Protein AF-A0A3E4V605-F1 (afdb_monomer)

Solvent-accessible surface area (backbone atoms only — not comparable to full-atom values): 19827 Å² total; per-residue (Å²): 98,61,72,69,57,55,53,54,51,49,53,50,50,52,54,51,49,34,55,54,51,37,55,53,46,63,70,43,46,68,69,56,41,99,58,26,59,54,66,39,42,52,68,44,44,54,73,67,57,36,52,50,36,63,76,69,61,62,86,53,67,85,74,51,53,54,69,56,50,44,40,22,51,64,67,31,39,70,54,40,38,78,69,43,92,64,62,73,68,64,53,50,50,47,55,51,46,52,51,41,53,54,56,59,76,66,54,82,88,62,80,72,55,70,71,53,49,48,51,42,52,50,50,49,43,55,45,40,61,72,65,71,53,63,69,67,61,51,51,51,48,51,51,48,48,49,59,71,65,45,83,87,48,66,96,74,89,78,86,85,86,82,92,74,94,74,81,94,74,88,88,75,87,81,69,86,84,77,74,48,73,66,36,50,27,22,29,70,92,42,74,86,51,59,28,35,28,69,43,76,46,82,64,85,92,44,46,37,36,38,26,44,40,93,94,41,82,45,80,43,45,70,85,44,57,43,73,60,76,80,74,82,77,80,78,89,64,57,71,67,58,47,49,50,50,53,52,50,46,48,72,75,54,70,61,84,81,68,71,68,34,66,85,70,53,102,64,83,93,52,78,74,54,50,48,63,37,55,53,39,66,72,36,98,62,81,74,87,84,89,83,71,66,89,89,76,43,69,69,58,29,54,50,40,34,52,45,32,49,49,72,76,40,92,69,87,80,86,90,84,88,134

Sequence (322 aa):
MENNQIVSRMNTYLHTSAKLLEEWLGNLLPKTSDDWWEECVIEKLSYIQRETAKSRGFTKLEDFDLAALLRIADKSWYAMRNVAYLPTRERECIRDMMRVRNNWAHCSAVLPGKDTIIADLTTLHQFFEQMECDDKLISEVDVMIEEVKSPSTVDFSTISNTEEAASVEQEEAGDENDIAEKSLVYLIGDPSVKGIVMSITDLGDTKKYDVFVDGSFKTYYSGQIAPVVEKVNYNWVDINTFRSYLTAYQINNPSGRDLYSLNSARIDFVPYQFRPALKLIHADEPRILIADSVGVGKTIEAGLIIKELQARNELENIMIIC

Nearest PDB structures (foldseek):
  6my0-assembly2_B  TM=7.839E-01  e=4.636E-01  Homo sapiens
  8u4u-assembly4_H  TM=7.911E-01  e=6.663E-01  Homo sapiens
  3brh-assembly2_B  TM=3.240E-01  e=3.324E+00  Homo sapiens
  3brh-assembly1_A  TM=2.853E-01  e=6.520E+00  Homo sapiens
  2qdm-assembly1_A  TM=3.146E-01  e=7.618E+00  Homo sapiens

Structure (mmCIF, N/CA/C/O backbone):
data_AF-A0A3E4V605-F1
#
_entry.id   AF-A0A3E4V605-F1
#
loop_
_atom_site.group_PDB
_atom_site.id
_atom_site.type_symbol
_atom_site.label_atom_id
_atom_site.label_alt_id
_atom_site.label_comp_id
_atom_site.label_asym_id
_atom_site.label_entity_id
_atom_site.label_seq_id
_atom_site.pdbx_PDB_ins_code
_atom_site.Cartn_x
_atom_site.Cartn_y
_atom_site.Cartn_z
_atom_site.occupancy
_atom_site.B_iso_or_equiv
_atom_site.auth_seq_id
_atom_site.auth_comp_id
_atom_site.auth_asym_id
_atom_site.auth_atom_id
_atom_site.pdbx_PDB_model_num
ATOM 1 N N . MET A 1 1 ? 27.928 13.174 -6.505 1.00 56.56 1 MET A N 1
ATOM 2 C CA . MET A 1 1 ? 27.911 12.653 -5.128 1.00 56.56 1 MET A CA 1
ATOM 3 C C . MET A 1 1 ? 27.972 11.137 -5.225 1.00 56.56 1 MET A C 1
ATOM 5 O O . MET A 1 1 ? 27.319 10.605 -6.114 1.00 56.56 1 MET A O 1
ATOM 9 N N . GLU A 1 2 ? 28.754 10.427 -4.407 1.00 64.12 2 GLU A N 1
ATOM 10 C CA . GLU A 1 2 ? 28.726 8.956 -4.461 1.00 64.12 2 GLU A CA 1
ATOM 11 C C . GLU A 1 2 ? 27.379 8.434 -3.941 1.00 64.12 2 GLU A C 1
ATOM 13 O O . GLU A 1 2 ? 26.884 8.894 -2.912 1.00 64.12 2 GLU A O 1
ATOM 18 N N . ASN A 1 3 ? 26.796 7.446 -4.624 1.00 67.19 3 ASN A N 1
ATOM 19 C CA . ASN A 1 3 ? 25.502 6.842 -4.280 1.00 67.19 3 ASN A CA 1
ATOM 20 C C . ASN A 1 3 ? 25.411 6.404 -2.803 1.00 67.19 3 ASN A C 1
ATOM 22 O O . ASN A 1 3 ? 24.375 6.575 -2.162 1.00 67.19 3 ASN A O 1
ATOM 26 N N . ASN A 1 4 ? 26.519 5.926 -2.229 1.00 67.81 4 ASN A N 1
ATOM 27 C CA . ASN A 1 4 ? 26.609 5.542 -0.817 1.00 67.81 4 ASN A CA 1
ATOM 28 C C . ASN A 1 4 ? 26.469 6.730 0.150 1.00 67.81 4 ASN A C 1
ATOM 30 O O . ASN A 1 4 ? 25.936 6.574 1.250 1.00 67.81 4 ASN A O 1
ATOM 34 N N . GLN A 1 5 ? 26.916 7.923 -0.248 1.00 76.25 5 GLN A N 1
ATOM 35 C CA . GLN A 1 5 ? 26.823 9.129 0.572 1.00 76.25 5 GLN A CA 1
ATOM 36 C C . GLN A 1 5 ? 25.371 9.612 0.689 1.00 76.25 5 GLN A C 1
ATOM 38 O O . GLN A 1 5 ? 24.954 10.035 1.766 1.00 76.25 5 GLN A O 1
ATOM 43 N N . ILE A 1 6 ? 24.591 9.486 -0.391 1.00 78.44 6 ILE A N 1
ATOM 44 C CA . ILE A 1 6 ? 23.162 9.830 -0.410 1.00 78.44 6 ILE A CA 1
ATOM 45 C C . ILE A 1 6 ? 22.385 8.898 0.526 1.00 78.44 6 ILE A C 1
ATOM 47 O O . ILE A 1 6 ? 21.650 9.376 1.386 1.00 78.44 6 ILE A O 1
ATOM 51 N N . VAL A 1 7 ? 22.597 7.581 0.420 1.00 79.56 7 VAL A N 1
ATOM 52 C CA . VAL A 1 7 ? 21.935 6.586 1.287 1.00 79.56 7 VAL A CA 1
ATOM 53 C C . VAL A 1 7 ? 22.282 6.802 2.758 1.00 79.56 7 VAL A C 1
ATOM 55 O O . VAL A 1 7 ? 21.399 6.779 3.612 1.00 79.56 7 VAL A O 1
ATOM 58 N N . SER A 1 8 ? 23.557 7.053 3.064 1.00 82.75 8 SER A N 1
ATOM 59 C CA . SER A 1 8 ? 24.013 7.301 4.436 1.00 82.75 8 SER A CA 1
ATOM 60 C C . SER A 1 8 ? 23.356 8.542 5.051 1.00 82.75 8 SER A C 1
ATOM 62 O O . SER A 1 8 ? 22.817 8.483 6.162 1.00 82.75 8 SER A O 1
ATOM 64 N N . ARG A 1 9 ? 23.325 9.659 4.310 1.00 84.44 9 ARG A N 1
ATOM 65 C CA . ARG A 1 9 ? 22.653 10.889 4.756 1.00 84.44 9 ARG A CA 1
ATOM 66 C C . ARG A 1 9 ? 21.152 10.681 4.925 1.00 84.44 9 ARG A C 1
ATOM 68 O O . ARG A 1 9 ? 20.607 11.055 5.957 1.00 84.44 9 ARG A O 1
ATOM 75 N N . MET A 1 10 ? 20.503 10.007 3.979 1.00 86.12 10 MET A N 1
ATOM 76 C CA . MET A 1 10 ? 19.068 9.755 4.057 1.00 86.12 10 MET A CA 1
ATOM 77 C C . MET A 1 10 ? 18.694 8.891 5.262 1.00 86.12 10 MET A C 1
ATOM 79 O O . MET A 1 10 ? 17.781 9.233 6.007 1.00 86.12 10 MET A O 1
ATOM 83 N N . ASN A 1 11 ? 19.446 7.819 5.527 1.00 86.31 11 ASN A N 1
ATOM 84 C CA . ASN A 1 11 ? 19.247 7.006 6.728 1.00 86.31 11 ASN A CA 1
ATOM 85 C C . ASN A 1 11 ? 19.463 7.818 8.010 1.00 86.31 11 ASN A C 1
ATOM 87 O O . ASN A 1 11 ? 18.722 7.646 8.977 1.00 86.31 11 ASN A O 1
ATOM 91 N N . THR A 1 12 ? 20.431 8.738 8.010 1.00 88.19 12 THR A N 1
ATOM 92 C CA . THR A 1 12 ? 20.639 9.668 9.127 1.00 88.19 12 THR A CA 1
ATOM 93 C C . THR A 1 12 ? 19.409 10.557 9.332 1.00 88.19 12 THR A C 1
ATOM 95 O O . THR A 1 12 ? 18.922 10.658 10.456 1.00 88.19 12 THR A O 1
ATOM 98 N N . TYR A 1 13 ? 18.833 11.120 8.266 1.00 89.00 13 TYR A N 1
ATOM 99 C CA . TYR A 1 13 ? 17.608 11.922 8.355 1.00 89.00 13 TYR A CA 1
ATOM 100 C C . TYR A 1 13 ? 16.395 11.116 8.815 1.00 89.00 13 TYR A C 1
ATOM 102 O O . TYR A 1 13 ? 15.617 11.610 9.629 1.00 89.00 13 TYR A O 1
ATOM 110 N N . LEU A 1 14 ? 16.245 9.866 8.370 1.00 89.31 14 LEU A N 1
ATOM 111 C CA . LEU A 1 14 ? 15.186 8.973 8.852 1.00 89.31 14 LEU A CA 1
ATOM 112 C C . LEU A 1 14 ? 15.339 8.681 10.352 1.00 89.31 14 LEU A C 1
ATOM 114 O O . LEU A 1 14 ? 14.356 8.724 11.092 1.00 89.31 14 LEU A O 1
ATOM 118 N N . HIS A 1 15 ? 16.562 8.440 10.828 1.00 88.44 15 HIS A N 1
ATOM 119 C CA . HIS A 1 15 ? 16.824 8.259 12.257 1.00 88.44 15 HIS A CA 1
ATOM 120 C C . HIS A 1 15 ? 16.536 9.523 13.074 1.00 88.44 15 HIS A C 1
ATOM 122 O O . HIS A 1 15 ? 15.927 9.430 14.139 1.00 88.44 15 HIS A O 1
ATOM 128 N N . THR A 1 16 ? 16.920 10.701 12.579 1.00 89.31 16 THR A N 1
ATOM 129 C CA . THR A 1 16 ? 16.598 11.981 13.227 1.00 89.31 16 THR A CA 1
ATOM 130 C C . THR A 1 16 ? 15.091 12.231 13.244 1.00 89.31 16 THR A C 1
ATOM 132 O O . THR A 1 16 ? 14.547 12.617 14.275 1.00 89.31 16 THR A O 1
ATOM 135 N N . SER A 1 17 ? 14.392 11.913 12.151 1.00 89.31 17 SER A N 1
ATOM 136 C CA . SER A 1 17 ? 12.930 12.018 12.059 1.00 89.31 17 SER A CA 1
ATOM 137 C C . SER A 1 17 ? 12.223 11.166 13.111 1.00 89.31 17 SER A C 1
ATOM 139 O O . SER A 1 17 ? 11.230 11.607 13.680 1.00 89.31 17 SER A O 1
ATOM 141 N N . ALA A 1 18 ? 12.741 9.967 13.403 1.00 89.69 18 ALA A N 1
ATOM 142 C CA . ALA A 1 18 ? 12.188 9.101 14.443 1.00 89.69 18 ALA A CA 1
ATOM 143 C C . ALA A 1 18 ? 12.275 9.747 15.832 1.00 89.69 18 ALA A C 1
ATOM 145 O O . ALA A 1 18 ? 11.275 9.775 16.541 1.00 89.69 18 ALA A O 1
ATOM 146 N N . LYS A 1 19 ? 13.433 10.325 16.181 1.00 89.62 19 LYS A N 1
ATOM 147 C CA . LYS A 1 19 ? 13.640 11.006 17.471 1.00 89.62 19 LYS A CA 1
ATOM 148 C C . LYS A 1 19 ? 12.740 12.229 17.640 1.00 89.62 19 LYS A C 1
ATOM 150 O O . LYS A 1 19 ? 12.140 12.408 18.691 1.00 89.62 19 LYS A O 1
ATOM 155 N N . LEU A 1 20 ? 12.618 13.052 16.598 1.00 88.56 20 LEU A N 1
ATOM 156 C CA . LEU A 1 20 ? 11.748 14.233 16.634 1.00 88.56 20 LEU A CA 1
ATOM 157 C C . LEU A 1 20 ? 10.279 13.838 16.793 1.00 88.56 20 LEU A C 1
ATOM 159 O O . LEU A 1 20 ? 9.551 14.427 17.589 1.00 88.56 20 LEU A O 1
ATOM 163 N N . LEU A 1 21 ? 9.847 12.810 16.059 1.00 89.62 21 LEU A N 1
ATOM 164 C CA . LEU A 1 21 ? 8.474 12.326 16.132 1.00 89.62 21 LEU A CA 1
ATOM 165 C C . LEU A 1 21 ? 8.147 11.732 17.503 1.00 89.62 21 LEU A C 1
ATOM 167 O O . LEU A 1 21 ? 7.033 11.891 17.991 1.00 89.62 21 LEU A O 1
ATOM 171 N N . GLU A 1 22 ? 9.109 11.053 18.119 1.00 91.06 22 GLU A N 1
ATOM 172 C CA . GLU A 1 22 ? 8.996 10.519 19.471 1.00 91.06 22 GLU A CA 1
ATOM 173 C C . GLU A 1 22 ? 8.769 11.632 20.504 1.00 91.06 22 GLU A C 1
ATOM 175 O O . GLU A 1 22 ? 7.800 11.566 21.262 1.00 91.06 22 GLU A O 1
ATOM 180 N N . GLU A 1 23 ? 9.600 12.678 20.494 1.00 89.62 23 GLU A N 1
ATOM 181 C CA . GLU A 1 23 ? 9.474 13.821 21.406 1.00 89.62 23 GLU A CA 1
ATOM 182 C C . GLU A 1 23 ? 8.148 14.567 21.194 1.00 89.62 23 GLU A C 1
ATOM 184 O O . GLU A 1 23 ? 7.425 14.882 22.146 1.00 89.62 23 GLU A O 1
ATOM 189 N N . TRP A 1 24 ? 7.775 14.786 19.933 1.00 89.06 24 TRP A N 1
ATOM 190 C CA . TRP A 1 24 ? 6.522 15.437 19.568 1.00 89.06 24 TRP A CA 1
ATOM 191 C C . TRP A 1 24 ? 5.294 14.638 20.033 1.00 89.06 24 TRP A C 1
ATOM 193 O O . TRP A 1 24 ? 4.400 15.184 20.688 1.00 89.06 24 TRP A O 1
ATOM 203 N N . LEU A 1 25 ? 5.265 13.325 19.775 1.00 88.38 25 LEU A N 1
ATOM 204 C CA . LEU A 1 25 ? 4.197 12.439 20.245 1.00 88.38 25 LEU A CA 1
ATOM 205 C C . LEU A 1 25 ? 4.167 12.346 21.775 1.00 88.38 25 LEU A C 1
ATOM 207 O O . LEU A 1 25 ? 3.083 12.374 22.358 1.00 88.38 25 LEU A O 1
ATOM 211 N N . GLY A 1 26 ? 5.326 12.295 22.434 1.00 87.12 26 GLY A N 1
ATOM 212 C CA . GLY A 1 26 ? 5.440 12.275 23.893 1.00 87.12 26 GLY A CA 1
ATOM 213 C C . GLY A 1 26 ? 4.854 13.520 24.561 1.00 87.12 26 GLY A C 1
ATOM 214 O O . GLY A 1 26 ? 4.311 13.435 25.659 1.00 87.12 26 GLY A O 1
ATOM 215 N N . ASN A 1 27 ? 4.873 14.666 23.881 1.00 87.00 27 ASN A N 1
ATOM 216 C CA . ASN A 1 27 ? 4.289 15.911 24.383 1.00 87.00 27 ASN A CA 1
ATOM 217 C C . ASN A 1 27 ? 2.778 16.045 24.125 1.00 87.00 27 ASN A C 1
ATOM 219 O O . ASN A 1 27 ? 2.104 16.824 24.816 1.00 87.00 27 ASN A O 1
ATOM 223 N N . LEU A 1 28 ? 2.246 15.337 23.124 1.00 85.88 28 LEU A N 1
ATOM 224 C CA . LEU A 1 28 ? 0.856 15.461 22.674 1.00 85.88 28 LEU A CA 1
ATOM 225 C C . LEU A 1 28 ? -0.043 14.323 23.156 1.00 85.88 28 LEU A C 1
ATOM 227 O O . LEU A 1 28 ? -1.138 14.593 23.651 1.00 85.88 28 LEU A O 1
ATOM 231 N N . LEU A 1 29 ? 0.402 13.071 23.041 1.00 87.06 29 LEU A N 1
ATOM 232 C CA . LEU A 1 29 ? -0.413 11.899 23.367 1.00 87.06 29 LEU A CA 1
ATOM 233 C C . LEU A 1 29 ? -0.868 11.867 24.836 1.00 87.06 29 LEU A C 1
ATOM 235 O O . LEU A 1 29 ? -2.063 11.661 25.051 1.00 87.06 29 LEU A O 1
ATOM 239 N N . PRO A 1 30 ? -0.029 12.176 25.847 1.00 88.12 30 PRO A N 1
ATOM 240 C CA . PRO A 1 30 ? -0.468 12.157 27.246 1.00 88.12 30 PRO A CA 1
ATOM 241 C C . PRO A 1 30 ? -1.565 13.165 27.588 1.00 88.12 30 PRO A C 1
ATOM 243 O O . PRO A 1 30 ? -2.204 13.058 28.626 1.00 88.12 30 PRO A O 1
ATOM 246 N N . LYS A 1 31 ? -1.783 14.170 26.733 1.00 85.38 31 LYS A N 1
ATOM 247 C CA . LYS A 1 31 ? -2.821 15.186 26.932 1.00 85.38 31 LYS A CA 1
ATOM 248 C C . LYS A 1 31 ? -4.173 14.774 26.333 1.00 85.38 31 LYS A C 1
ATOM 250 O O . LYS A 1 31 ? -5.138 15.517 26.480 1.00 85.38 31 LYS A O 1
ATOM 255 N N . THR A 1 32 ? -4.241 13.636 25.632 1.00 84.12 32 THR A N 1
ATOM 256 C CA . THR A 1 32 ? -5.453 13.165 24.938 1.00 84.12 32 THR A CA 1
ATOM 257 C C . THR A 1 32 ? -6.385 12.338 25.815 1.00 84.12 32 THR A C 1
ATOM 259 O O . THR A 1 32 ? -7.588 12.597 25.801 1.00 84.12 32 THR A O 1
ATOM 262 N N . SER A 1 33 ? -5.860 11.391 26.593 1.00 83.44 33 SER A N 1
ATOM 263 C CA . SER A 1 33 ? -6.636 10.580 27.537 1.00 83.44 33 SER A CA 1
ATOM 264 C C . SER A 1 33 ? -5.770 10.071 28.696 1.00 83.44 33 SER A C 1
ATOM 266 O O . SER A 1 33 ? -4.542 10.053 28.607 1.00 83.44 33 SER A O 1
ATOM 268 N N . ASP A 1 34 ? -6.411 9.656 29.795 1.00 80.81 34 ASP A N 1
ATOM 269 C CA . ASP A 1 34 ? -5.720 9.084 30.963 1.00 80.81 34 ASP A CA 1
ATOM 270 C C . ASP A 1 34 ? -5.059 7.727 30.639 1.00 80.81 34 ASP A C 1
ATOM 272 O O . ASP A 1 34 ? -4.024 7.396 31.215 1.00 80.81 34 ASP A O 1
ATOM 276 N N . ASP A 1 35 ? -5.614 6.974 29.677 1.00 88.44 35 ASP A N 1
ATOM 277 C CA . ASP A 1 35 ? -5.082 5.697 29.166 1.00 88.44 35 ASP A CA 1
ATOM 278 C C . ASP A 1 35 ? -4.537 5.828 27.729 1.00 88.44 35 ASP A C 1
ATOM 280 O O . ASP A 1 35 ? -4.692 4.956 26.870 1.00 88.44 35 ASP A O 1
ATOM 284 N N . TRP A 1 36 ? -3.895 6.965 27.442 1.00 88.88 36 TRP A N 1
ATOM 285 C CA . TRP A 1 36 ? -3.373 7.283 26.109 1.00 88.88 36 TRP A CA 1
ATOM 286 C C . TRP A 1 36 ? -2.416 6.216 25.561 1.00 88.88 36 TRP A C 1
ATOM 288 O O . TRP A 1 36 ? -2.307 6.051 24.344 1.00 88.88 36 TRP A O 1
ATOM 298 N N . TRP A 1 37 ? -1.713 5.493 26.436 1.00 89.06 37 TRP A N 1
ATOM 299 C CA . TRP A 1 37 ? -0.789 4.442 26.029 1.00 89.06 37 TRP A CA 1
ATOM 300 C C . TRP A 1 37 ? -1.535 3.279 25.370 1.00 89.06 37 TRP A C 1
ATOM 302 O O . TRP A 1 37 ? -1.204 2.894 24.250 1.00 89.06 37 TRP A O 1
ATOM 312 N N . GLU A 1 38 ? -2.587 2.748 25.991 1.00 87.44 38 GLU A N 1
ATOM 313 C CA . GLU A 1 38 ? -3.321 1.643 25.376 1.00 87.44 38 GLU A CA 1
ATOM 314 C C . GLU A 1 38 ? -4.145 2.135 24.172 1.00 87.44 38 GLU A C 1
ATOM 316 O O . GLU A 1 38 ? -4.029 1.585 23.074 1.00 87.44 38 GLU A O 1
ATOM 321 N N . GLU A 1 39 ? -4.890 3.235 24.324 1.00 86.06 39 GLU A N 1
ATOM 322 C CA . GLU A 1 39 ? -5.848 3.717 23.315 1.00 86.06 39 GLU A CA 1
ATOM 323 C C . GLU A 1 39 ? -5.194 4.346 22.073 1.00 86.06 39 GLU A C 1
ATOM 325 O O . GLU A 1 39 ? -5.662 4.154 20.940 1.00 86.06 39 GLU A O 1
ATOM 330 N N . CYS A 1 40 ? -4.136 5.141 22.269 1.00 85.00 40 CYS A N 1
ATOM 331 C CA . CYS A 1 40 ? -3.507 5.918 21.200 1.00 85.00 40 CYS A CA 1
ATOM 332 C C . CYS A 1 40 ? -2.207 5.295 20.683 1.00 85.00 40 CYS A C 1
ATOM 334 O O . CYS A 1 40 ? -1.838 5.578 19.542 1.00 85.00 40 CYS A O 1
ATOM 336 N N . VAL A 1 41 ? -1.528 4.446 21.464 1.00 88.56 41 VAL A N 1
ATOM 337 C CA . VAL A 1 41 ? -0.297 3.763 21.034 1.00 88.56 41 VAL A CA 1
ATOM 338 C C . VAL A 1 41 ? -0.606 2.311 20.673 1.00 88.56 41 VAL A C 1
ATOM 340 O O . VAL A 1 41 ? -0.581 1.959 19.493 1.00 88.56 41 VAL A O 1
ATOM 343 N N . ILE A 1 42 ? -0.957 1.467 21.645 1.00 88.88 42 ILE A N 1
ATOM 344 C CA . ILE A 1 42 ? -1.024 0.007 21.460 1.00 88.88 42 ILE A CA 1
ATOM 345 C C . ILE A 1 42 ? -2.156 -0.423 20.519 1.00 88.88 42 ILE A C 1
ATOM 347 O O . ILE A 1 42 ? -1.935 -1.239 19.618 1.00 88.88 42 ILE A O 1
ATOM 351 N N . GLU A 1 43 ? -3.358 0.135 20.666 1.00 87.94 43 GLU A N 1
ATOM 352 C CA . GLU A 1 43 ? -4.503 -0.199 19.811 1.00 87.94 43 GLU A CA 1
ATOM 353 C C . GLU A 1 43 ? -4.350 0.279 18.361 1.00 87.94 43 GLU A C 1
ATOM 355 O O . GLU A 1 43 ? -5.022 -0.239 17.464 1.00 87.94 43 GLU A O 1
ATOM 360 N N . LYS A 1 44 ? -3.482 1.267 18.106 1.00 88.25 44 LYS A N 1
ATOM 361 C CA . LYS A 1 44 ? -3.302 1.868 16.773 1.00 88.25 44 LYS A CA 1
ATOM 362 C C . LYS A 1 44 ? -2.198 1.218 15.938 1.00 88.25 44 LYS A C 1
ATOM 364 O O . LYS A 1 44 ? -2.103 1.477 14.733 1.00 88.25 44 LYS A O 1
ATOM 369 N N . LEU A 1 45 ? -1.393 0.352 16.546 1.00 88.25 45 LEU A N 1
ATOM 370 C CA . LEU A 1 45 ? -0.370 -0.435 15.861 1.00 88.25 45 LEU A CA 1
ATOM 371 C C . LEU A 1 45 ? -0.979 -1.530 14.974 1.00 88.25 45 LEU A C 1
ATOM 373 O O . LEU A 1 45 ? -2.111 -1.973 15.163 1.00 88.25 45 LEU A O 1
ATOM 377 N N . SER A 1 46 ? -0.206 -1.999 13.988 1.00 87.50 46 SER A N 1
ATOM 378 C CA . SER A 1 46 ? -0.560 -3.231 13.268 1.00 87.50 46 SER A CA 1
ATOM 379 C C . SER A 1 46 ? -0.509 -4.443 14.202 1.00 87.50 46 SER A C 1
ATOM 381 O O . SER A 1 46 ? 0.185 -4.416 15.219 1.00 87.50 46 SER A O 1
ATOM 383 N N . TYR A 1 47 ? -1.188 -5.536 13.838 1.00 85.81 47 TYR A N 1
ATOM 384 C CA . TYR A 1 47 ? -1.168 -6.772 14.626 1.00 85.81 47 TYR A CA 1
ATOM 385 C C . TYR A 1 47 ? 0.266 -7.235 14.943 1.00 85.81 47 TYR A C 1
ATOM 387 O O . TYR A 1 47 ? 0.587 -7.495 16.098 1.00 85.81 47 TYR A O 1
ATOM 395 N N . ILE A 1 48 ? 1.150 -7.238 13.938 1.00 85.19 48 ILE A N 1
ATOM 396 C CA . ILE A 1 48 ? 2.553 -7.662 14.081 1.00 85.19 48 ILE A CA 1
ATOM 397 C C . ILE A 1 48 ? 3.330 -6.729 15.016 1.00 85.19 48 ILE A C 1
ATOM 399 O O . ILE A 1 48 ? 4.044 -7.196 15.903 1.00 85.19 48 ILE A O 1
ATOM 403 N N . GLN A 1 49 ? 3.191 -5.411 14.845 1.00 87.19 49 GLN A N 1
ATOM 404 C CA . GLN A 1 49 ? 3.861 -4.435 15.711 1.00 87.19 49 GLN A CA 1
ATOM 405 C C . GLN A 1 49 ? 3.360 -4.535 17.154 1.00 87.19 49 GLN A C 1
ATOM 407 O O . GLN A 1 49 ? 4.162 -4.474 18.080 1.00 87.19 49 GLN A O 1
ATOM 412 N N . ARG A 1 50 ? 2.055 -4.750 17.350 1.00 87.62 50 ARG A N 1
ATOM 413 C CA . ARG A 1 50 ? 1.445 -4.916 18.670 1.00 87.62 50 ARG A CA 1
ATOM 414 C C . ARG A 1 50 ? 1.919 -6.189 19.371 1.00 87.62 50 ARG A C 1
ATOM 416 O O . ARG A 1 50 ? 2.268 -6.133 20.543 1.00 87.62 50 ARG A O 1
ATOM 423 N N . GLU A 1 51 ? 1.980 -7.317 18.668 1.00 87.81 51 GLU A N 1
ATOM 424 C CA . GLU A 1 51 ? 2.546 -8.564 19.206 1.00 87.81 51 GLU A CA 1
ATOM 425 C C . GLU A 1 51 ? 4.038 -8.413 19.536 1.00 87.81 51 GLU A C 1
ATOM 427 O O . GLU A 1 51 ? 4.512 -8.866 20.579 1.00 87.81 51 GLU A O 1
ATOM 432 N N . THR A 1 52 ? 4.788 -7.702 18.690 1.00 85.81 52 THR A N 1
ATOM 433 C CA . THR A 1 52 ? 6.207 -7.406 18.940 1.00 85.81 52 THR A CA 1
ATOM 434 C C . THR A 1 52 ? 6.378 -6.538 20.188 1.00 85.81 52 THR A C 1
ATOM 436 O O . THR A 1 52 ? 7.195 -6.859 21.046 1.00 85.81 52 THR A O 1
ATOM 439 N N . ALA A 1 53 ? 5.564 -5.492 20.336 1.00 87.56 53 ALA A N 1
ATOM 440 C CA . ALA A 1 53 ? 5.567 -4.622 21.507 1.00 87.56 53 ALA A CA 1
ATOM 441 C C . ALA A 1 53 ? 5.201 -5.383 22.792 1.00 87.56 53 ALA A C 1
ATOM 443 O O . ALA A 1 53 ? 5.876 -5.229 23.807 1.00 87.56 53 ALA A O 1
ATOM 444 N N . LYS A 1 54 ? 4.192 -6.265 22.741 1.00 87.81 54 LYS A N 1
ATOM 445 C CA . LYS A 1 54 ? 3.777 -7.099 23.882 1.00 87.81 54 LYS A CA 1
ATOM 446 C C . LYS A 1 54 ? 4.835 -8.127 24.268 1.00 87.81 54 LYS A C 1
ATOM 448 O O . LYS A 1 54 ? 5.154 -8.259 25.444 1.00 87.81 54 LYS A O 1
ATOM 453 N N . SER A 1 55 ? 5.405 -8.833 23.293 1.00 87.25 55 SER A N 1
ATOM 454 C CA . SER A 1 55 ? 6.434 -9.851 23.544 1.00 87.25 55 SER A CA 1
ATOM 455 C C . SER A 1 55 ? 7.750 -9.266 24.065 1.00 87.25 55 SER A C 1
ATOM 457 O O . SER A 1 55 ? 8.426 -9.910 24.865 1.00 87.25 55 SER A O 1
ATOM 459 N N . ARG A 1 56 ? 8.111 -8.049 23.638 1.00 85.94 56 ARG A N 1
ATOM 460 C CA . ARG A 1 56 ? 9.320 -7.344 24.090 1.00 85.94 56 ARG A CA 1
ATOM 461 C C . ARG A 1 56 ? 9.095 -6.438 25.303 1.00 85.94 56 ARG A C 1
ATOM 463 O O . ARG A 1 56 ? 10.073 -5.966 25.870 1.00 85.94 56 ARG A O 1
ATOM 470 N N . GLY A 1 57 ? 7.844 -6.222 25.708 1.00 85.50 57 GLY A N 1
ATOM 471 C CA . GLY A 1 57 ? 7.484 -5.409 26.870 1.00 85.50 57 GLY A CA 1
ATOM 472 C C . GLY A 1 57 ? 7.785 -3.921 26.687 1.00 85.50 57 GLY A C 1
ATOM 473 O O . GLY A 1 57 ? 8.363 -3.309 27.580 1.00 85.50 57 GLY A O 1
ATOM 474 N N . PHE A 1 58 ? 7.433 -3.349 25.533 1.00 89.00 58 PHE A N 1
ATOM 475 C CA . PHE A 1 58 ? 7.676 -1.931 25.248 1.00 89.00 58 PHE A CA 1
ATOM 476 C C . PHE A 1 58 ? 6.869 -1.033 26.184 1.00 89.00 58 PHE A C 1
ATOM 478 O O . PHE A 1 58 ? 5.669 -1.237 26.378 1.00 89.00 58 PHE A O 1
ATOM 485 N N . THR A 1 59 ? 7.539 -0.033 26.753 1.00 84.31 59 THR A N 1
ATOM 486 C CA . THR A 1 59 ? 6.946 0.891 27.740 1.00 84.31 59 THR A CA 1
ATOM 487 C C . THR A 1 59 ? 7.225 2.355 27.425 1.00 84.31 59 THR A C 1
ATOM 489 O O . THR A 1 59 ? 6.696 3.234 28.104 1.00 84.31 59 THR A O 1
ATOM 492 N N . LYS A 1 60 ? 8.037 2.635 26.397 1.00 88.44 60 LYS A N 1
ATOM 493 C CA . LYS A 1 60 ? 8.384 3.989 25.964 1.00 88.44 60 LYS A CA 1
ATOM 494 C C . LYS A 1 60 ? 8.220 4.155 24.460 1.00 88.44 60 LYS A C 1
ATOM 496 O O . LYS A 1 60 ? 8.300 3.187 23.708 1.00 88.44 60 LYS A O 1
ATOM 501 N N . LEU A 1 61 ? 8.003 5.394 24.018 1.00 87.25 61 LEU A N 1
ATOM 502 C CA . LEU A 1 61 ? 7.928 5.706 22.588 1.00 87.25 61 LEU A CA 1
ATOM 503 C C . LEU A 1 61 ? 9.271 5.451 21.874 1.00 87.25 61 LEU A C 1
ATOM 505 O O . LEU A 1 61 ? 9.256 5.028 20.723 1.00 87.25 61 LEU A O 1
ATOM 509 N N . GLU A 1 62 ? 10.396 5.592 22.589 1.00 87.94 62 GLU A N 1
ATOM 510 C CA . GLU A 1 62 ? 11.765 5.248 22.150 1.00 87.94 62 GLU A CA 1
ATOM 511 C C . GLU A 1 62 ? 11.904 3.806 21.631 1.00 87.94 62 GLU A C 1
ATOM 513 O O . GLU A 1 62 ? 12.764 3.513 20.800 1.00 87.94 62 GLU A O 1
ATOM 518 N N . ASP A 1 63 ? 11.068 2.887 22.127 1.00 86.75 63 ASP A N 1
ATOM 519 C CA . ASP A 1 63 ? 11.144 1.467 21.779 1.00 86.75 63 ASP A CA 1
ATOM 520 C C . ASP A 1 63 ? 10.606 1.186 20.358 1.00 86.75 63 ASP A C 1
ATOM 522 O O . ASP A 1 63 ? 10.818 0.102 19.801 1.00 86.75 63 ASP A O 1
ATOM 526 N N . PHE A 1 64 ? 9.892 2.146 19.758 1.00 88.81 64 PHE A N 1
ATOM 527 C CA . PHE A 1 64 ? 9.235 1.997 18.464 1.00 88.81 64 PHE A CA 1
ATOM 528 C C . PHE A 1 64 ? 10.098 2.475 17.294 1.00 88.81 64 PHE A C 1
ATOM 530 O O . PHE A 1 64 ? 10.805 3.477 17.354 1.00 88.81 64 PHE A O 1
ATOM 537 N N . ASP A 1 65 ? 9.990 1.768 16.167 1.00 88.69 65 ASP A N 1
ATOM 538 C CA . ASP A 1 65 ? 10.625 2.183 14.921 1.00 88.69 65 ASP A CA 1
ATOM 539 C C . ASP A 1 65 ? 9.848 3.323 14.243 1.00 88.69 65 ASP A C 1
ATOM 541 O O . ASP A 1 65 ? 8.667 3.555 14.513 1.00 88.69 65 ASP A O 1
ATOM 545 N N . LEU A 1 66 ? 10.485 4.001 13.283 1.00 89.38 66 LEU A N 1
ATOM 546 C CA . LEU A 1 66 ? 9.871 5.124 12.568 1.00 89.38 66 LEU A CA 1
ATOM 547 C C . LEU A 1 66 ? 8.506 4.771 11.944 1.00 89.38 66 LEU A C 1
ATOM 549 O O . LEU A 1 66 ? 7.614 5.614 11.938 1.00 89.38 66 LEU A O 1
ATOM 553 N N . ALA A 1 67 ? 8.290 3.545 11.443 1.00 89.19 67 ALA A N 1
ATOM 554 C CA . ALA A 1 67 ? 6.963 3.197 10.916 1.00 89.19 67 ALA A CA 1
ATOM 555 C C . ALA A 1 67 ? 5.905 3.033 11.993 1.00 89.19 67 ALA A C 1
ATOM 557 O O . ALA A 1 67 ? 4.757 3.399 11.749 1.00 89.19 67 ALA A O 1
ATOM 558 N N . ALA A 1 68 ? 6.242 2.438 13.138 1.00 89.38 68 ALA A N 1
ATOM 559 C CA . ALA A 1 68 ? 5.315 2.378 14.254 1.00 89.38 68 ALA A CA 1
ATOM 560 C C . ALA A 1 68 ? 4.950 3.794 14.711 1.00 89.38 68 ALA A C 1
ATOM 562 O O . ALA A 1 68 ? 3.762 4.095 14.800 1.00 89.38 68 ALA A O 1
ATOM 563 N N . LEU A 1 69 ? 5.935 4.682 14.876 1.00 91.50 69 LEU A N 1
ATOM 564 C CA . LEU A 1 69 ? 5.709 6.073 15.282 1.00 91.50 69 LEU A CA 1
ATOM 565 C C . LEU A 1 69 ? 4.853 6.853 14.269 1.00 91.50 69 LEU A C 1
ATOM 567 O O . LEU A 1 69 ? 3.860 7.469 14.653 1.00 91.50 69 LEU A O 1
ATOM 571 N N . LEU A 1 70 ? 5.155 6.773 12.968 1.00 91.81 70 LEU A N 1
ATOM 572 C CA . LEU A 1 70 ? 4.352 7.429 11.922 1.00 91.81 70 LEU A CA 1
ATOM 573 C C . LEU A 1 70 ? 2.921 6.874 11.855 1.00 91.81 70 LEU A C 1
ATOM 575 O O . LEU A 1 70 ? 1.969 7.628 11.647 1.00 91.81 70 LEU A O 1
ATOM 579 N N . ARG A 1 71 ? 2.748 5.562 12.067 1.00 90.69 71 ARG A N 1
ATOM 580 C CA . ARG A 1 71 ? 1.423 4.929 12.125 1.00 90.69 71 ARG A CA 1
ATOM 581 C C . ARG A 1 71 ? 0.632 5.411 13.339 1.00 90.69 71 ARG A C 1
ATOM 583 O O . ARG A 1 71 ? -0.543 5.738 13.184 1.00 90.69 71 ARG A O 1
ATOM 590 N N . ILE A 1 72 ? 1.259 5.456 14.515 1.00 91.50 72 ILE A N 1
ATOM 591 C CA . ILE A 1 72 ? 0.657 5.995 15.741 1.00 91.50 72 ILE A CA 1
ATOM 592 C C . ILE A 1 72 ? 0.208 7.437 15.486 1.00 91.50 72 ILE A C 1
ATOM 594 O O . ILE A 1 72 ? -0.954 7.763 15.724 1.00 91.50 72 ILE A O 1
ATOM 598 N N . ALA A 1 73 ? 1.076 8.268 14.906 1.00 90.12 73 ALA A N 1
ATOM 599 C CA . ALA A 1 73 ? 0.764 9.660 14.610 1.00 90.12 73 ALA A CA 1
ATOM 600 C C . ALA A 1 73 ? -0.427 9.823 13.642 1.00 90.12 73 ALA A C 1
ATOM 602 O O . ALA A 1 73 ? -1.338 10.600 13.925 1.00 90.12 73 ALA A O 1
ATOM 603 N N . ASP A 1 74 ? -0.489 9.065 12.537 1.00 90.81 74 ASP A N 1
ATOM 604 C CA . ASP A 1 74 ? -1.616 9.141 11.587 1.00 90.81 74 ASP A CA 1
ATOM 605 C C . ASP A 1 74 ? -2.937 8.633 12.189 1.00 90.81 74 ASP A C 1
ATOM 607 O O . ASP A 1 74 ? -4.000 9.232 11.987 1.00 90.81 74 ASP A O 1
ATOM 611 N N . LYS A 1 75 ? -2.900 7.517 12.925 1.00 89.00 75 LYS A N 1
ATOM 612 C CA . LYS A 1 75 ? -4.108 6.875 13.467 1.00 89.00 75 LYS A CA 1
ATOM 613 C C . LYS A 1 75 ? -4.662 7.602 14.689 1.00 89.00 75 LYS A C 1
ATOM 615 O O . LYS A 1 75 ? -5.883 7.641 14.853 1.00 89.00 75 LYS A O 1
ATOM 620 N N . SER A 1 76 ? -3.796 8.213 15.490 1.00 87.94 76 SER A N 1
ATOM 621 C CA . SER A 1 76 ? -4.168 9.011 16.664 1.00 87.94 76 SER A CA 1
ATOM 622 C C . SER A 1 76 ? -4.343 10.496 16.343 1.00 87.94 76 SER A C 1
ATOM 624 O O . SER A 1 76 ? -4.664 11.283 17.230 1.00 87.94 76 SER A O 1
ATOM 626 N N . TRP A 1 77 ? -4.227 10.891 15.068 1.00 86.00 77 TRP A N 1
ATOM 627 C CA . TRP A 1 77 ? -4.321 12.287 14.634 1.00 86.00 77 TRP A CA 1
ATOM 628 C C . TRP A 1 77 ? -5.587 12.999 15.117 1.00 86.00 77 TRP A C 1
ATOM 630 O O . TRP A 1 77 ? -5.533 14.129 15.589 1.00 86.00 77 TRP A O 1
ATOM 640 N N . TYR A 1 78 ? -6.746 12.341 15.028 1.00 83.69 78 TYR A N 1
ATOM 641 C CA . TYR A 1 78 ? -8.011 12.940 15.466 1.00 83.69 78 TYR A CA 1
ATOM 642 C C . TYR A 1 78 ? -8.101 13.103 16.985 1.00 83.69 78 TYR A C 1
ATOM 644 O O . TYR A 1 78 ? -8.712 14.064 17.441 1.00 83.69 78 TYR A O 1
ATOM 652 N N . ALA A 1 79 ? -7.486 12.199 17.754 1.00 82.12 79 ALA A N 1
ATOM 653 C CA . ALA A 1 79 ? -7.408 12.332 19.205 1.00 82.12 79 ALA A CA 1
ATOM 654 C C . ALA A 1 79 ? -6.522 13.529 19.577 1.00 82.12 79 ALA A C 1
ATOM 656 O O . ALA A 1 79 ? -6.940 14.389 20.349 1.00 82.12 79 ALA A O 1
ATOM 657 N N . MET A 1 80 ? -5.358 13.654 18.930 1.00 84.50 80 MET A N 1
ATOM 658 C CA . MET A 1 80 ? -4.446 14.785 19.127 1.00 84.50 80 MET A CA 1
ATOM 659 C C . MET A 1 80 ? -5.060 16.117 18.685 1.00 84.50 80 MET A C 1
ATOM 661 O O . MET A 1 80 ? -4.895 17.118 19.374 1.00 84.50 80 MET A O 1
ATOM 665 N N . ARG A 1 81 ? -5.838 16.132 17.593 1.00 83.12 81 ARG A N 1
ATOM 666 C CA . ARG A 1 81 ? -6.511 17.337 17.079 1.00 83.12 81 ARG A CA 1
ATOM 667 C C . ARG A 1 81 ? -7.489 17.967 18.078 1.00 83.12 81 ARG A C 1
ATOM 669 O O . ARG A 1 81 ? -7.737 19.169 18.022 1.00 83.12 81 ARG A O 1
ATOM 676 N N . ASN A 1 82 ? -8.071 17.166 18.967 1.00 77.69 82 ASN A N 1
ATOM 677 C CA . ASN A 1 82 ? -8.985 17.674 19.991 1.00 77.69 82 ASN A CA 1
ATOM 678 C C . ASN A 1 82 ? -8.252 18.450 21.097 1.00 77.69 82 ASN A C 1
ATOM 680 O O . ASN A 1 82 ? -8.887 19.203 21.830 1.00 77.69 82 ASN A O 1
ATOM 684 N N . VAL A 1 83 ? -6.934 18.272 21.210 1.00 77.50 83 VAL A N 1
ATOM 685 C CA . VAL A 1 83 ? -6.102 18.813 22.291 1.00 77.50 83 VAL A CA 1
ATOM 686 C C . VAL A 1 83 ? -5.152 19.890 21.787 1.00 77.50 83 VAL A C 1
ATOM 688 O O . VAL A 1 83 ? -5.023 20.948 22.398 1.00 77.50 83 VAL A O 1
ATOM 691 N N . ALA A 1 84 ? -4.503 19.634 20.656 1.00 71.12 84 ALA A N 1
ATOM 692 C CA . ALA A 1 84 ? -3.711 20.596 19.916 1.00 71.12 84 ALA A CA 1
ATOM 693 C C . ALA A 1 84 ? -4.452 20.903 18.616 1.00 71.12 84 ALA A C 1
ATOM 695 O O . ALA A 1 84 ? -4.867 19.993 17.903 1.00 71.12 84 ALA A O 1
ATOM 696 N N . TYR A 1 85 ? -4.655 22.181 18.304 1.00 73.38 85 TYR A N 1
ATOM 697 C CA . TYR A 1 85 ? -5.314 22.588 17.066 1.00 73.38 85 TYR A CA 1
ATOM 698 C C . TYR A 1 85 ? -4.407 22.274 15.864 1.00 73.38 85 TYR A C 1
ATOM 700 O O . TYR A 1 85 ? -3.652 23.126 15.412 1.00 73.38 85 TYR A O 1
ATOM 708 N N . LEU A 1 86 ? -4.470 21.031 15.378 1.00 76.75 86 LEU A N 1
ATOM 709 C CA . LEU A 1 86 ? -3.625 20.513 14.302 1.00 76.75 86 LEU A CA 1
ATOM 710 C C . LEU A 1 86 ? -4.322 20.657 12.928 1.00 76.75 86 LEU A C 1
ATOM 712 O O . LEU A 1 86 ? -5.418 20.106 12.730 1.00 76.75 86 LEU A O 1
ATOM 716 N N . PRO A 1 87 ? -3.718 21.377 11.964 1.00 76.56 87 PRO A N 1
ATOM 717 C CA . PRO A 1 87 ? -4.162 21.461 10.574 1.00 76.56 87 PRO A CA 1
ATOM 718 C C . PRO A 1 87 ? -4.229 20.106 9.853 1.00 76.56 87 PRO A C 1
ATOM 720 O O . PRO A 1 87 ? -3.462 19.186 10.114 1.00 76.56 87 PRO A O 1
ATOM 723 N N . THR A 1 88 ? -5.108 19.984 8.852 1.00 73.69 88 THR A N 1
ATOM 724 C CA . THR A 1 88 ? -5.202 18.760 8.028 1.00 73.69 88 THR A CA 1
ATOM 725 C C . THR A 1 88 ? -3.956 18.532 7.162 1.00 73.69 88 THR A C 1
ATOM 727 O O . THR A 1 88 ? -3.577 17.385 6.945 1.00 73.69 88 THR A O 1
ATOM 730 N N . ARG A 1 89 ? -3.304 19.610 6.702 1.00 73.25 89 ARG A N 1
ATOM 731 C CA . ARG A 1 89 ? -2.084 19.561 5.872 1.00 73.25 89 ARG A CA 1
ATOM 732 C C . ARG A 1 89 ? -0.935 18.832 6.578 1.00 73.25 89 ARG A C 1
ATOM 734 O O . ARG A 1 89 ? -0.208 18.071 5.954 1.00 73.25 89 ARG A O 1
ATOM 741 N N . GLU A 1 90 ? -0.819 19.012 7.887 1.00 79.81 90 GLU A N 1
ATOM 742 C CA . GLU A 1 90 ? 0.218 18.376 8.702 1.00 79.81 90 GLU A CA 1
ATOM 743 C C . GLU A 1 90 ? 0.052 16.851 8.799 1.00 79.81 90 GLU 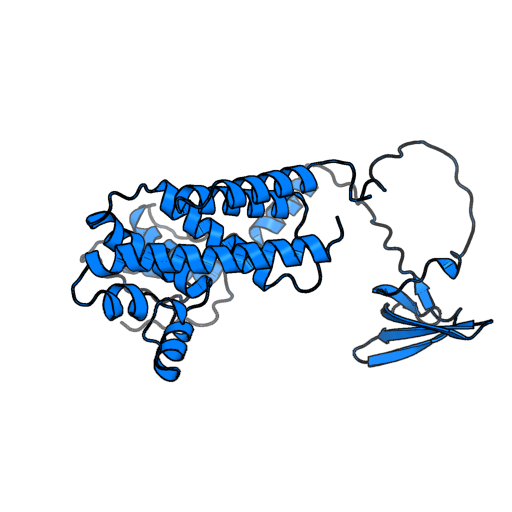A C 1
ATOM 745 O O . GLU A 1 90 ? 1.025 16.106 8.920 1.00 79.81 90 GLU A O 1
ATOM 750 N N . ARG A 1 91 ? -1.183 16.353 8.662 1.00 84.38 91 ARG A N 1
ATOM 751 C CA . ARG A 1 91 ? -1.446 14.913 8.576 1.00 84.38 91 ARG A CA 1
ATOM 752 C C . ARG A 1 91 ? -0.982 14.324 7.248 1.00 84.38 91 ARG A C 1
ATOM 754 O O . ARG A 1 91 ? -0.524 13.185 7.207 1.00 84.38 91 ARG A O 1
ATOM 761 N N . GLU A 1 92 ? -1.157 15.066 6.156 1.00 84.88 92 GLU A N 1
ATOM 762 C CA . GLU A 1 92 ? -0.725 14.629 4.824 1.00 84.88 92 GLU A CA 1
ATOM 763 C C . GLU A 1 92 ? 0.795 14.459 4.787 1.00 84.88 92 GLU A C 1
ATOM 765 O O . GLU A 1 92 ? 1.262 13.413 4.348 1.00 84.88 92 GLU A O 1
ATOM 770 N N . CYS A 1 93 ? 1.541 15.385 5.399 1.00 87.31 93 CYS A N 1
ATOM 771 C CA . CYS A 1 93 ? 2.993 15.282 5.566 1.00 87.31 93 CYS A CA 1
ATOM 772 C C . CYS A 1 93 ? 3.419 13.976 6.268 1.00 87.31 93 CYS A C 1
ATOM 774 O O . CYS A 1 93 ? 4.289 13.258 5.778 1.00 87.31 93 CYS A O 1
ATOM 776 N N . ILE A 1 94 ? 2.744 13.584 7.358 1.00 88.38 94 ILE A N 1
ATOM 777 C CA . ILE A 1 94 ? 3.009 12.300 8.040 1.00 88.38 94 ILE A CA 1
ATOM 778 C C . ILE A 1 94 ? 2.742 11.101 7.124 1.00 88.38 94 ILE A C 1
ATOM 780 O O . ILE A 1 94 ? 3.481 10.111 7.147 1.00 88.38 94 ILE A O 1
ATOM 784 N N . ARG A 1 95 ? 1.697 11.169 6.294 1.00 87.56 95 ARG A N 1
ATOM 785 C CA . ARG A 1 95 ? 1.381 10.102 5.336 1.00 87.56 95 ARG A CA 1
ATOM 786 C C . ARG A 1 95 ? 2.408 10.000 4.220 1.00 87.56 95 ARG A C 1
ATOM 788 O O . ARG A 1 95 ? 2.773 8.885 3.849 1.00 87.56 95 ARG A O 1
ATOM 795 N N . ASP A 1 96 ? 2.896 11.128 3.730 1.00 88.56 96 ASP A N 1
ATOM 796 C CA . ASP A 1 96 ? 3.962 11.163 2.736 1.00 88.56 96 ASP A CA 1
ATOM 797 C C . ASP A 1 96 ? 5.278 10.654 3.338 1.00 88.56 96 ASP A C 1
ATOM 799 O O . ASP A 1 96 ? 5.976 9.854 2.715 1.00 88.56 96 ASP A O 1
ATOM 803 N N . MET A 1 97 ? 5.561 10.971 4.603 1.00 90.75 97 MET A N 1
ATOM 804 C CA . MET A 1 97 ? 6.734 10.467 5.316 1.00 90.75 97 MET A CA 1
ATOM 805 C C . MET A 1 97 ? 6.720 8.936 5.494 1.00 90.75 97 MET A C 1
ATOM 807 O O . MET A 1 97 ? 7.768 8.288 5.427 1.00 90.75 97 MET A O 1
ATOM 811 N N . MET A 1 98 ? 5.539 8.313 5.634 1.00 89.19 98 MET A N 1
ATOM 812 C CA . MET A 1 98 ? 5.419 6.845 5.596 1.00 89.19 98 MET A CA 1
ATOM 813 C C . MET A 1 98 ? 5.871 6.268 4.248 1.00 89.19 98 MET A C 1
ATOM 815 O O . MET A 1 98 ? 6.509 5.212 4.215 1.00 89.19 98 MET A O 1
ATOM 819 N N . ARG A 1 99 ? 5.569 6.954 3.136 1.00 87.38 99 ARG A N 1
ATOM 820 C CA . ARG A 1 99 ? 6.020 6.554 1.797 1.00 87.38 99 ARG A CA 1
ATOM 821 C C . ARG A 1 99 ? 7.535 6.690 1.667 1.00 87.38 99 ARG A C 1
ATOM 823 O O . ARG A 1 99 ? 8.164 5.728 1.235 1.00 87.38 99 ARG A O 1
ATOM 830 N N . VAL A 1 100 ? 8.108 7.817 2.098 1.00 87.88 100 VAL A N 1
ATOM 831 C CA . VAL A 1 100 ? 9.565 8.039 2.095 1.00 87.88 100 VAL A CA 1
ATOM 832 C C . VAL A 1 100 ? 10.269 6.928 2.871 1.00 87.88 100 VAL A C 1
ATOM 834 O O . VAL A 1 100 ? 11.109 6.219 2.324 1.00 87.88 100 VAL A O 1
ATOM 837 N N . ARG A 1 101 ? 9.866 6.672 4.120 1.00 89.44 101 ARG A N 1
ATOM 838 C CA . ARG A 1 101 ? 10.452 5.596 4.932 1.00 89.44 101 ARG A CA 1
ATOM 839 C C . ARG A 1 101 ? 10.388 4.244 4.215 1.00 89.44 101 ARG A C 1
ATOM 841 O O . ARG A 1 101 ? 11.374 3.515 4.216 1.00 89.44 101 ARG A O 1
ATOM 848 N N . ASN A 1 102 ? 9.253 3.894 3.609 1.00 85.06 102 ASN A N 1
ATOM 849 C CA . ASN A 1 102 ? 9.101 2.613 2.913 1.00 85.06 102 ASN A CA 1
ATOM 850 C C . ASN A 1 102 ? 9.976 2.509 1.658 1.00 85.06 102 ASN A C 1
ATOM 852 O O . ASN A 1 102 ? 10.574 1.457 1.445 1.00 85.06 102 ASN A O 1
ATOM 856 N N . ASN A 1 103 ? 10.101 3.583 0.871 1.00 82.50 103 ASN A N 1
ATOM 857 C CA . ASN A 1 103 ? 11.001 3.617 -0.284 1.00 82.50 103 ASN A CA 1
ATOM 858 C C . ASN A 1 103 ? 12.434 3.273 0.148 1.00 82.50 103 ASN A C 1
ATOM 860 O O . ASN A 1 103 ? 13.055 2.373 -0.413 1.00 82.50 103 ASN A O 1
ATOM 864 N N . TRP A 1 104 ? 12.932 3.933 1.194 1.00 83.06 104 TRP A N 1
ATOM 865 C CA . TRP A 1 104 ? 14.324 3.808 1.632 1.00 83.06 104 TRP A CA 1
ATOM 866 C C . TRP A 1 104 ? 14.606 2.554 2.470 1.00 83.06 104 TRP A C 1
ATOM 868 O O . TRP A 1 104 ? 15.715 2.031 2.411 1.00 83.06 104 TRP A O 1
ATOM 878 N N . ALA A 1 105 ? 13.608 1.992 3.161 1.00 75.62 105 ALA A N 1
ATOM 879 C CA . ALA A 1 105 ? 13.739 0.707 3.858 1.00 75.62 105 ALA A CA 1
ATOM 880 C C . ALA A 1 105 ? 13.958 -0.487 2.903 1.00 75.62 105 ALA A C 1
ATOM 882 O O . ALA A 1 105 ? 14.516 -1.504 3.313 1.00 75.62 105 ALA A O 1
ATOM 883 N N . HIS A 1 106 ? 13.538 -0.367 1.637 1.00 66.31 106 HIS A N 1
ATOM 884 C CA . HIS A 1 106 ? 13.707 -1.392 0.598 1.00 66.31 106 HIS A CA 1
ATOM 885 C C . HIS A 1 106 ? 14.788 -1.041 -0.446 1.00 66.31 106 HIS A C 1
ATOM 887 O O . HIS A 1 106 ? 15.030 -1.817 -1.372 1.00 66.31 106 HIS A O 1
ATOM 893 N N . CYS A 1 107 ? 15.476 0.098 -0.297 1.00 60.78 107 CYS A N 1
ATOM 894 C CA . CYS A 1 107 ? 16.590 0.498 -1.159 1.00 60.78 107 CYS A CA 1
ATOM 895 C C . CYS A 1 107 ? 17.860 -0.292 -0.809 1.00 60.78 107 CYS A C 1
ATOM 897 O O . CYS A 1 107 ? 18.704 0.179 -0.053 1.00 60.78 107 CYS A O 1
ATOM 899 N N . SER A 1 108 ? 18.003 -1.511 -1.339 1.00 51.94 108 SER A N 1
ATOM 900 C CA . SER A 1 108 ? 19.180 -2.359 -1.065 1.00 51.94 108 SER A CA 1
ATOM 901 C C . SER A 1 108 ? 20.191 -2.445 -2.219 1.00 51.94 108 SER A C 1
ATOM 903 O O . SER A 1 108 ? 21.355 -2.730 -1.962 1.00 51.94 108 SER A O 1
ATOM 905 N N . ALA A 1 109 ? 19.792 -2.197 -3.474 1.00 54.41 109 ALA A N 1
ATOM 906 C CA . ALA A 1 109 ? 20.685 -2.373 -4.636 1.00 54.41 109 ALA A CA 1
ATOM 907 C C . ALA A 1 109 ? 20.550 -1.313 -5.746 1.00 54.41 109 ALA A C 1
ATOM 909 O O . ALA A 1 109 ? 21.516 -1.071 -6.467 1.00 54.41 109 ALA A O 1
ATOM 910 N N . VAL A 1 110 ? 19.385 -0.670 -5.882 1.00 61.94 110 VAL A N 1
ATOM 911 C CA . VAL A 1 110 ? 19.108 0.347 -6.907 1.00 61.94 110 VAL A CA 1
ATOM 912 C C . VAL A 1 110 ? 18.572 1.592 -6.212 1.00 61.94 110 VAL A C 1
ATOM 914 O O . VAL A 1 110 ? 17.643 1.497 -5.410 1.00 61.94 110 VAL A O 1
ATOM 917 N N . LEU A 1 111 ? 19.179 2.747 -6.491 1.00 65.81 111 LEU A N 1
ATOM 918 C CA . LEU A 1 111 ? 18.691 4.026 -5.987 1.00 65.81 111 LEU A CA 1
ATOM 919 C C . LEU A 1 111 ? 17.377 4.414 -6.682 1.00 65.81 111 LEU A C 1
ATOM 921 O O . LEU A 1 111 ? 17.231 4.165 -7.882 1.00 65.81 111 LEU A O 1
ATOM 925 N N . PRO A 1 112 ? 16.444 5.076 -5.974 1.00 68.50 112 PRO A N 1
ATOM 926 C CA . PRO A 1 112 ? 15.294 5.705 -6.608 1.00 68.50 112 PRO A CA 1
ATOM 927 C C . PRO A 1 112 ? 15.755 6.723 -7.662 1.00 68.50 112 PRO A C 1
ATOM 929 O O . PRO A 1 112 ? 16.824 7.320 -7.533 1.00 68.50 112 PRO A O 1
ATOM 932 N N . GLY A 1 113 ? 14.952 6.952 -8.705 1.00 74.50 113 GLY A N 1
ATOM 933 C CA . GLY A 1 113 ? 15.270 7.971 -9.712 1.00 74.50 113 GLY A CA 1
ATOM 934 C C . GLY A 1 113 ? 15.462 9.356 -9.078 1.00 74.50 113 GLY A C 1
ATOM 935 O O . GLY A 1 113 ? 14.850 9.652 -8.050 1.00 74.50 113 GLY A O 1
ATOM 936 N N . LYS A 1 114 ? 16.283 10.218 -9.696 1.00 74.00 114 LYS A N 1
ATOM 937 C CA . LYS A 1 114 ? 16.614 11.568 -9.190 1.00 74.00 114 LYS A CA 1
ATOM 938 C C . LYS A 1 114 ? 15.372 12.359 -8.757 1.00 74.00 114 LYS A C 1
ATOM 940 O O . LYS A 1 114 ? 15.371 12.934 -7.674 1.00 74.00 114 LYS A O 1
ATOM 945 N N . ASP A 1 115 ? 14.295 12.304 -9.534 1.00 76.44 115 ASP A N 1
ATOM 946 C CA . ASP A 1 115 ? 13.034 12.984 -9.207 1.00 76.44 115 ASP A CA 1
ATOM 947 C C . ASP A 1 115 ? 12.364 12.435 -7.940 1.00 76.44 115 ASP A C 1
ATOM 949 O O . ASP A 1 115 ? 11.772 13.186 -7.170 1.00 76.44 115 ASP A O 1
ATOM 953 N N . THR A 1 116 ? 12.489 11.128 -7.689 1.00 82.75 116 THR A N 1
ATOM 954 C CA . THR A 1 116 ? 11.967 10.493 -6.469 1.00 82.75 116 THR A CA 1
ATOM 955 C C . THR A 1 116 ? 12.810 10.868 -5.257 1.00 82.75 116 THR A C 1
ATOM 957 O O . THR A 1 116 ? 12.251 11.186 -4.218 1.00 82.75 116 THR A O 1
ATOM 960 N N . ILE A 1 117 ? 14.140 10.915 -5.397 1.00 84.19 117 ILE A N 1
ATOM 961 C CA . ILE A 1 117 ? 15.038 11.366 -4.322 1.00 84.19 117 ILE A CA 1
ATOM 962 C C . ILE A 1 117 ? 14.736 12.823 -3.954 1.00 84.19 117 ILE A C 1
ATOM 964 O O . ILE A 1 117 ? 14.625 13.145 -2.775 1.00 84.19 117 ILE A O 1
ATOM 968 N N . ILE A 1 118 ? 14.561 13.700 -4.947 1.00 84.81 118 ILE A N 1
ATOM 969 C CA . ILE A 1 118 ? 14.219 15.109 -4.712 1.00 84.81 118 ILE A CA 1
ATOM 970 C C . ILE A 1 118 ? 12.850 15.229 -4.034 1.00 84.81 118 ILE A C 1
ATOM 972 O O . ILE A 1 118 ? 12.712 15.998 -3.083 1.00 84.81 118 ILE A O 1
ATOM 976 N N . ALA A 1 119 ? 11.847 14.473 -4.488 1.00 85.88 119 ALA A N 1
ATOM 977 C CA . ALA A 1 119 ? 10.527 14.464 -3.862 1.00 85.88 119 ALA A CA 1
ATOM 978 C C . ALA A 1 119 ? 10.596 13.990 -2.400 1.00 85.88 119 ALA A C 1
ATOM 980 O O . ALA A 1 119 ? 10.061 14.659 -1.521 1.00 85.88 119 ALA A O 1
ATOM 981 N N . ASP A 1 120 ? 11.320 12.901 -2.134 1.00 88.56 120 ASP A N 1
ATOM 982 C CA . ASP A 1 120 ? 11.491 12.340 -0.793 1.00 88.56 120 ASP A CA 1
ATOM 983 C C . ASP A 1 120 ? 12.236 13.312 0.146 1.00 88.56 120 ASP A C 1
ATOM 985 O O . ASP A 1 120 ? 11.833 13.496 1.296 1.00 88.56 120 ASP A O 1
ATOM 989 N N . LEU A 1 121 ? 13.284 13.989 -0.344 1.00 87.75 121 LEU A N 1
ATOM 990 C CA . LEU A 1 121 ? 13.991 15.039 0.402 1.00 87.75 121 LEU A CA 1
ATOM 991 C C . LEU A 1 121 ? 13.098 16.262 0.662 1.00 87.75 121 LEU A C 1
ATOM 993 O O . LEU A 1 121 ? 13.158 16.853 1.737 1.00 87.75 121 LEU A O 1
ATOM 997 N N . THR A 1 122 ? 12.228 16.620 -0.285 1.00 89.31 122 THR A N 1
ATOM 998 C CA . THR A 1 122 ? 11.265 17.719 -0.107 1.00 89.31 122 THR A CA 1
ATOM 999 C C . THR A 1 122 ? 10.228 17.375 0.966 1.00 89.31 122 THR A C 1
ATOM 1001 O O . THR A 1 122 ? 9.879 18.224 1.785 1.00 89.31 122 THR A O 1
ATOM 1004 N N . THR A 1 123 ? 9.752 16.128 1.003 1.00 90.62 123 THR A N 1
ATOM 1005 C CA . THR A 1 123 ? 8.870 15.642 2.073 1.00 90.62 123 THR A CA 1
ATOM 1006 C C . THR A 1 123 ? 9.575 15.668 3.431 1.00 90.62 123 THR A C 1
ATOM 1008 O O . THR A 1 123 ? 8.975 16.101 4.411 1.00 90.62 123 THR A O 1
ATOM 1011 N N . LEU A 1 124 ? 10.853 15.281 3.498 1.00 89.31 124 LEU A N 1
ATOM 1012 C CA . LEU A 1 124 ? 11.667 15.394 4.715 1.00 89.31 124 LEU A CA 1
ATOM 1013 C C . LEU A 1 124 ? 11.820 16.840 5.194 1.00 89.31 124 LEU A C 1
ATOM 1015 O O . LEU A 1 124 ? 11.667 17.102 6.383 1.00 89.31 124 LEU A O 1
ATOM 1019 N N . HIS A 1 125 ? 12.070 17.780 4.280 1.00 89.06 125 HIS A N 1
ATOM 1020 C CA . HIS A 1 125 ? 12.120 19.202 4.613 1.00 89.06 125 HIS A CA 1
ATOM 1021 C C . HIS A 1 125 ? 10.797 19.668 5.242 1.00 89.06 125 HIS A C 1
ATOM 1023 O O . HIS A 1 125 ? 10.793 20.246 6.325 1.00 89.06 125 HIS A O 1
ATOM 1029 N N . GLN A 1 126 ? 9.659 19.380 4.597 1.00 88.25 126 GLN A N 1
ATOM 1030 C CA . GLN A 1 126 ? 8.334 19.742 5.124 1.00 88.25 126 GLN A CA 1
ATOM 1031 C C . GLN A 1 126 ? 8.047 19.095 6.484 1.00 88.25 126 GLN A C 1
ATOM 1033 O O . GLN A 1 126 ? 7.397 19.700 7.335 1.00 88.25 126 GLN A O 1
ATOM 1038 N N . PHE A 1 127 ? 8.536 17.873 6.697 1.00 89.81 127 PHE A N 1
ATOM 1039 C CA . PHE A 1 127 ? 8.416 17.182 7.973 1.00 89.81 127 PHE A CA 1
ATOM 1040 C C . PHE A 1 127 ? 9.233 17.870 9.074 1.00 89.81 127 PHE A C 1
ATOM 1042 O O . PHE A 1 127 ? 8.717 18.078 10.170 1.00 89.81 127 PHE A O 1
ATOM 1049 N N . PHE A 1 128 ? 10.476 18.271 8.797 1.00 88.50 128 PHE A N 1
ATOM 1050 C CA . PHE A 1 128 ? 11.309 18.983 9.771 1.00 88.50 128 PHE A CA 1
ATOM 1051 C C . PHE A 1 128 ? 10.796 20.388 10.088 1.00 88.50 128 PHE A C 1
ATOM 1053 O O . PHE A 1 128 ? 10.852 20.795 11.247 1.00 88.50 128 PHE A O 1
ATOM 1060 N N . GLU A 1 129 ? 10.235 21.087 9.100 1.00 85.75 129 GLU A N 1
ATOM 1061 C CA . GLU A 1 129 ? 9.562 22.373 9.304 1.00 85.75 129 GLU A CA 1
ATOM 1062 C C . GLU A 1 129 ? 8.342 22.221 10.231 1.00 85.75 129 GLU A C 1
ATOM 1064 O O . GLU A 1 129 ? 8.158 23.003 11.160 1.00 85.75 129 GLU A O 1
ATOM 1069 N N . GLN A 1 130 ? 7.540 21.168 10.037 1.00 85.69 130 GLN A N 1
ATOM 1070 C CA . GLN A 1 130 ? 6.375 20.877 10.878 1.00 85.69 130 GLN A CA 1
ATOM 1071 C C . GLN A 1 130 ? 6.743 20.502 12.321 1.00 85.69 130 GLN A C 1
ATOM 1073 O O . GLN A 1 130 ? 5.974 20.776 13.239 1.00 85.69 130 GLN A O 1
ATOM 1078 N N . MET A 1 131 ? 7.889 19.854 12.529 1.00 82.62 131 MET A N 1
ATOM 1079 C CA . MET A 1 131 ? 8.343 19.417 13.854 1.00 82.62 131 MET A CA 1
ATOM 1080 C C . MET A 1 131 ? 9.145 20.497 14.603 1.00 82.62 131 MET A C 1
ATOM 1082 O O . MET A 1 131 ? 9.750 20.178 15.622 1.00 82.62 131 MET A O 1
ATOM 1086 N N . GLU A 1 132 ? 9.160 21.746 14.110 1.00 73.62 132 GLU A N 1
ATOM 1087 C CA . GLU A 1 132 ? 9.890 22.889 14.694 1.00 73.62 132 GLU A CA 1
ATOM 1088 C C . GLU A 1 132 ? 11.377 22.575 14.966 1.00 73.62 132 GLU A C 1
ATOM 1090 O O . GLU A 1 132 ? 11.927 22.891 16.021 1.00 73.62 132 GLU A O 1
ATOM 1095 N N . CYS A 1 133 ? 12.033 21.899 14.018 1.00 73.62 133 CYS A N 1
ATOM 1096 C CA . CYS A 1 133 ? 13.421 21.464 14.161 1.00 73.62 133 CYS A CA 1
ATOM 1097 C C . CYS A 1 133 ? 14.432 22.624 14.050 1.00 73.62 133 CYS A C 1
ATOM 1099 O O . CYS A 1 133 ? 14.135 23.671 13.478 1.00 73.62 133 CYS A O 1
ATOM 1101 N N . ASP A 1 134 ? 15.661 22.407 14.538 1.00 77.00 134 ASP A N 1
ATOM 1102 C CA . ASP A 1 134 ? 16.775 23.351 14.399 1.00 77.00 134 ASP A CA 1
ATOM 1103 C C . ASP A 1 134 ? 17.001 23.751 12.926 1.00 77.00 134 ASP A C 1
ATOM 1105 O O . ASP A 1 134 ? 17.223 22.893 12.065 1.00 77.00 134 ASP A O 1
ATOM 1109 N 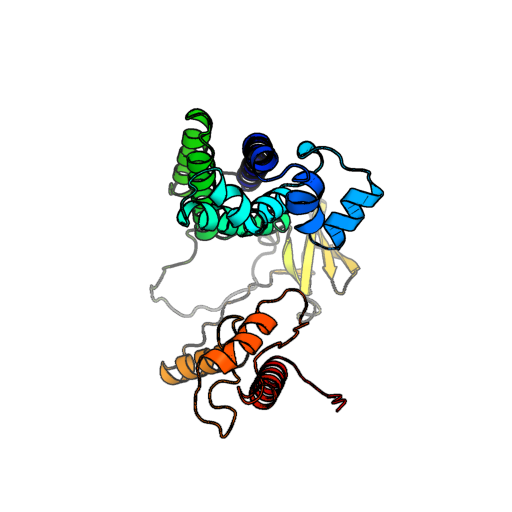N . ASP A 1 135 ? 17.094 25.062 12.660 1.00 75.62 135 ASP A N 1
ATOM 1110 C CA . ASP A 1 135 ? 17.338 25.653 11.326 1.00 75.62 135 ASP A CA 1
ATOM 1111 C C . ASP A 1 135 ? 18.561 25.054 10.597 1.00 75.62 135 ASP A C 1
ATOM 1113 O O . ASP A 1 135 ? 18.665 25.075 9.367 1.00 75.62 135 ASP A O 1
ATOM 1117 N N . LYS A 1 136 ? 19.512 24.490 11.350 1.00 78.69 136 LYS A N 1
ATOM 1118 C CA . LYS A 1 136 ? 20.693 23.801 10.810 1.00 78.69 136 LYS A CA 1
ATOM 1119 C C . LYS A 1 136 ? 20.336 22.520 10.055 1.00 78.69 136 LYS A C 1
ATOM 1121 O O . LYS A 1 136 ? 20.902 22.273 9.001 1.00 78.69 136 LYS A O 1
ATOM 1126 N N . LEU A 1 137 ? 19.400 21.720 10.562 1.00 80.19 137 LEU A N 1
ATOM 1127 C CA . LEU A 1 137 ? 18.999 20.467 9.914 1.00 80.19 137 LEU A CA 1
ATOM 1128 C C . LEU A 1 137 ? 18.157 20.734 8.664 1.00 80.19 137 LEU A C 1
ATOM 1130 O O . LEU A 1 137 ? 18.335 20.066 7.648 1.00 80.19 137 LEU A O 1
ATOM 1134 N N . ILE A 1 138 ? 17.293 21.749 8.720 1.00 82.38 138 ILE A N 1
ATOM 1135 C CA . ILE A 1 138 ? 16.495 22.194 7.572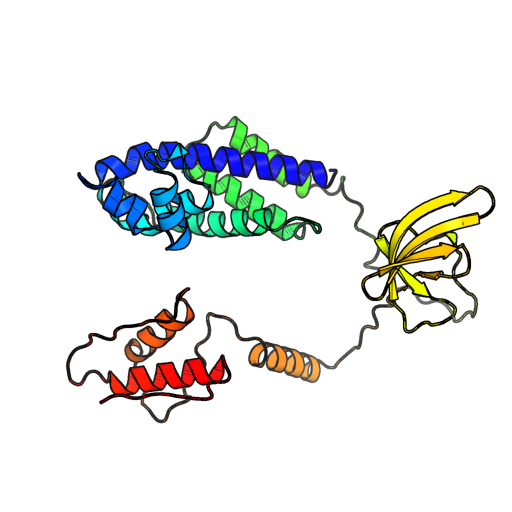 1.00 82.38 138 ILE A CA 1
ATOM 1136 C C . ILE A 1 138 ? 17.423 22.685 6.451 1.00 82.38 138 ILE A C 1
ATOM 1138 O O . ILE A 1 138 ? 17.340 22.204 5.321 1.00 82.38 138 ILE A O 1
ATOM 1142 N N . SER A 1 139 ? 18.391 23.545 6.787 1.00 79.88 139 SER A N 1
ATOM 1143 C CA . SER A 1 139 ? 19.381 24.030 5.817 1.00 79.88 139 SER A CA 1
ATOM 1144 C C . SER A 1 139 ? 20.302 22.929 5.275 1.00 79.88 139 SER A C 1
ATOM 1146 O O . SER A 1 139 ? 20.679 22.982 4.107 1.00 79.88 139 SER A O 1
ATOM 1148 N N . GLU A 1 140 ? 20.635 21.899 6.058 1.00 83.88 140 GLU A N 1
ATOM 1149 C CA . GLU A 1 140 ? 21.369 20.727 5.558 1.00 83.88 140 GLU A CA 1
ATOM 1150 C C . GLU A 1 140 ? 20.572 19.938 4.507 1.00 83.88 140 GLU A C 1
ATOM 1152 O O . GLU A 1 140 ? 21.145 19.516 3.498 1.00 83.88 140 GLU A O 1
ATOM 1157 N N . VAL A 1 141 ? 19.261 19.757 4.708 1.00 84.56 141 VAL A N 1
ATOM 1158 C CA . VAL A 1 141 ? 18.390 19.101 3.718 1.00 84.56 141 VAL A CA 1
ATOM 1159 C C . VAL A 1 141 ? 18.256 19.961 2.463 1.00 84.56 141 VAL A C 1
ATOM 1161 O O . VAL A 1 141 ? 18.357 19.422 1.363 1.00 84.56 141 VAL A O 1
ATOM 1164 N N . ASP A 1 142 ? 18.112 21.281 2.595 1.00 83.12 142 ASP A N 1
ATOM 1165 C CA . ASP A 1 142 ? 18.062 22.200 1.449 1.00 83.12 142 ASP A CA 1
ATOM 1166 C C . ASP A 1 142 ? 19.345 22.167 0.622 1.00 83.12 142 ASP A C 1
ATOM 1168 O O . ASP A 1 142 ? 19.301 22.062 -0.606 1.00 83.12 142 ASP A O 1
ATOM 1172 N N . VAL A 1 143 ? 20.503 22.185 1.289 1.00 83.62 143 VAL A N 1
ATOM 1173 C CA . VAL A 1 143 ? 21.799 22.030 0.622 1.00 83.62 143 VAL A CA 1
ATOM 1174 C C . VAL A 1 143 ? 21.858 20.689 -0.102 1.00 83.62 143 VAL A C 1
ATOM 1176 O O . VAL A 1 143 ? 22.295 20.647 -1.247 1.00 83.62 143 VAL A O 1
ATOM 1179 N N . MET A 1 144 ? 21.359 19.606 0.498 1.00 80.12 144 MET A N 1
ATOM 1180 C CA . MET A 1 144 ? 21.318 18.300 -0.161 1.00 80.12 144 MET A CA 1
ATOM 1181 C C . MET A 1 144 ? 20.364 18.271 -1.366 1.00 80.12 144 MET A C 1
ATOM 1183 O O . MET A 1 144 ? 20.682 17.663 -2.388 1.00 80.12 144 MET A O 1
ATOM 1187 N N . ILE A 1 145 ? 19.214 18.944 -1.287 1.00 83.31 145 ILE A N 1
ATOM 1188 C CA . ILE A 1 145 ? 18.285 19.100 -2.411 1.00 83.31 145 ILE A CA 1
ATOM 1189 C C . ILE A 1 145 ? 18.978 19.841 -3.562 1.00 83.31 145 ILE A C 1
ATOM 1191 O O . ILE A 1 145 ? 18.895 19.402 -4.711 1.00 83.31 145 ILE A O 1
ATOM 1195 N N . GLU A 1 146 ? 19.686 20.933 -3.272 1.00 81.56 146 GLU A N 1
ATOM 1196 C CA . GLU A 1 146 ? 20.429 21.701 -4.275 1.00 81.56 146 GLU A CA 1
ATOM 1197 C C . GLU A 1 146 ? 21.644 20.933 -4.823 1.00 81.56 146 GLU A C 1
ATOM 1199 O O . GLU A 1 146 ? 21.891 20.965 -6.029 1.00 81.56 146 GLU A O 1
ATOM 1204 N N . GLU A 1 147 ? 22.346 20.151 -3.998 1.00 80.00 147 GLU A N 1
ATOM 1205 C CA . GLU A 1 147 ? 23.416 19.238 -4.428 1.00 80.00 147 GLU A CA 1
ATOM 1206 C C . GLU A 1 147 ? 22.886 18.201 -5.432 1.00 80.00 147 GLU A C 1
ATOM 1208 O O . GLU A 1 147 ? 23.495 17.996 -6.485 1.00 80.00 147 GLU A O 1
ATOM 1213 N N . VAL A 1 148 ? 21.723 17.599 -5.154 1.00 76.12 148 VAL A N 1
ATOM 1214 C CA . VAL A 1 148 ? 21.074 16.613 -6.036 1.00 76.12 148 VAL A CA 1
ATOM 1215 C C . VAL A 1 148 ? 20.514 17.272 -7.303 1.00 76.12 148 VAL A C 1
ATOM 1217 O O . VAL A 1 148 ? 20.554 16.667 -8.379 1.00 76.12 148 VAL A O 1
ATOM 1220 N N . LYS A 1 149 ? 20.021 18.516 -7.226 1.00 75.19 149 LYS A N 1
ATOM 1221 C CA . LYS A 1 149 ? 19.569 19.295 -8.393 1.00 75.19 149 LYS A CA 1
ATOM 1222 C C . LYS A 1 149 ? 20.730 19.722 -9.289 1.00 75.19 149 LYS A C 1
ATOM 1224 O O . LYS A 1 149 ? 20.570 19.654 -10.511 1.00 75.19 149 LYS A O 1
ATOM 1229 N N . SER A 1 150 ? 21.867 20.117 -8.709 1.00 69.31 150 SER A N 1
ATOM 1230 C CA . SER A 1 150 ? 23.010 20.678 -9.432 1.00 69.31 150 SER A CA 1
ATOM 1231 C C . SER A 1 150 ? 23.521 19.730 -10.538 1.00 69.31 150 SER A C 1
ATOM 1233 O O . SER A 1 150 ? 23.631 18.521 -10.314 1.00 69.31 150 SER A O 1
ATOM 1235 N N . PRO A 1 151 ? 23.833 20.229 -11.753 1.00 50.00 151 PRO A N 1
ATOM 1236 C CA . PRO A 1 151 ? 24.212 19.374 -12.885 1.00 50.00 151 PRO A CA 1
ATOM 1237 C C . PRO A 1 151 ? 25.603 18.737 -12.764 1.00 50.00 151 PRO A C 1
ATOM 1239 O O . PRO A 1 151 ? 25.977 17.932 -13.607 1.00 50.00 151 PRO A O 1
ATOM 1242 N N . SER A 1 152 ? 26.406 19.109 -11.765 1.00 46.03 152 SER A N 1
ATOM 1243 C CA . SER A 1 152 ? 27.845 18.831 -11.766 1.00 46.03 152 SER A CA 1
ATOM 1244 C C . SER A 1 152 ? 28.276 17.550 -11.060 1.00 46.03 152 SER A C 1
ATOM 1246 O O . SER A 1 152 ? 29.477 17.324 -10.963 1.00 46.03 152 SER A O 1
ATOM 1248 N N . THR A 1 153 ? 27.376 16.694 -10.563 1.00 45.91 153 THR A N 1
ATOM 1249 C CA . THR A 1 153 ? 27.839 15.433 -9.959 1.00 45.91 153 THR A CA 1
ATOM 1250 C C . THR A 1 153 ? 26.941 14.210 -10.134 1.00 45.91 153 THR A C 1
ATOM 1252 O O . THR A 1 153 ? 26.769 13.470 -9.173 1.00 45.91 153 THR A O 1
ATOM 1255 N N . VAL A 1 154 ? 26.460 13.926 -11.346 1.00 40.19 154 VAL A N 1
ATOM 1256 C CA . VAL A 1 154 ? 26.447 12.548 -11.877 1.00 40.19 154 VAL A CA 1
ATOM 1257 C C . VAL A 1 154 ? 26.404 12.632 -13.404 1.00 40.19 154 VAL A C 1
ATOM 1259 O O . VAL A 1 154 ? 25.487 13.239 -13.956 1.00 40.19 154 VAL A O 1
ATOM 1262 N N . ASP A 1 155 ? 27.388 12.034 -14.070 1.00 37.84 155 ASP A N 1
ATOM 1263 C CA . ASP A 1 155 ? 27.348 11.785 -15.509 1.00 37.84 155 ASP A CA 1
ATOM 1264 C C . ASP A 1 155 ? 26.220 10.781 -15.782 1.00 37.84 155 ASP A C 1
ATOM 1266 O O . ASP A 1 155 ? 26.331 9.597 -15.477 1.00 37.84 155 ASP A O 1
ATOM 1270 N N . PHE A 1 156 ? 25.096 11.277 -16.291 1.00 40.47 156 PHE A N 1
ATOM 1271 C CA . PHE A 1 156 ? 24.038 10.454 -16.888 1.00 40.47 156 PHE A CA 1
ATOM 1272 C C . PHE A 1 156 ? 23.533 11.050 -18.209 1.00 40.47 156 PHE A C 1
ATOM 1274 O O . PHE A 1 156 ? 22.460 10.705 -18.697 1.00 40.47 156 PHE A O 1
ATOM 1281 N N . SER A 1 157 ? 24.331 11.916 -18.837 1.00 32.34 157 SER A N 1
ATOM 1282 C CA . SER A 1 157 ? 24.123 12.345 -20.220 1.00 32.34 157 SER A CA 1
ATOM 1283 C C . SER A 1 157 ? 24.990 11.527 -21.174 1.00 32.34 157 SER A C 1
ATOM 1285 O O . SER A 1 157 ? 25.919 12.032 -21.788 1.00 32.34 157 SER A O 1
ATOM 1287 N N . THR A 1 158 ? 24.665 10.248 -21.299 1.00 32.91 158 THR A N 1
ATOM 1288 C CA . THR A 1 158 ? 24.904 9.417 -22.489 1.00 32.91 158 THR A CA 1
ATOM 1289 C C . THR A 1 158 ? 23.820 8.338 -22.405 1.00 32.91 158 THR A C 1
ATOM 1291 O O . THR A 1 158 ? 23.875 7.464 -21.560 1.00 32.91 158 THR A O 1
ATOM 1294 N N . ILE A 1 159 ? 22.709 8.369 -23.136 1.00 35.97 159 ILE A N 1
ATOM 1295 C CA . ILE A 1 159 ? 22.494 8.789 -24.516 1.00 35.97 159 ILE A CA 1
ATOM 1296 C C . ILE A 1 159 ? 21.055 9.314 -24.623 1.00 35.97 159 ILE A C 1
ATOM 1298 O O . ILE A 1 159 ? 20.080 8.577 -24.490 1.00 35.97 159 ILE A O 1
ATOM 1302 N N . SER A 1 160 ? 20.908 10.606 -24.878 1.00 33.44 160 SER A N 1
ATOM 1303 C CA . SER A 1 160 ? 19.713 11.176 -25.496 1.00 33.44 160 SER A CA 1
ATOM 1304 C C . SER A 1 160 ? 20.201 12.321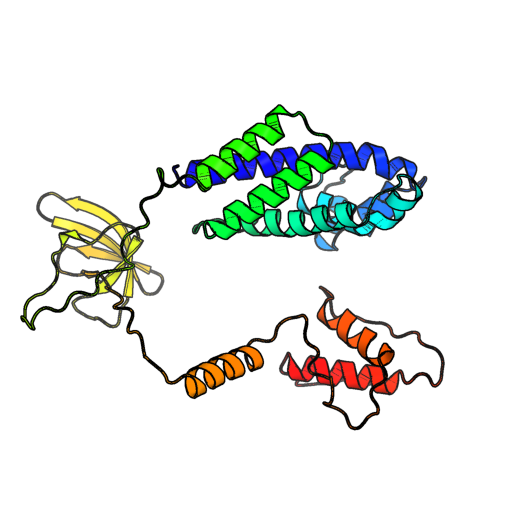 -26.365 1.00 33.44 160 SER A C 1
ATOM 1306 O O . SER A 1 160 ? 20.592 13.362 -25.845 1.00 33.44 160 SER A O 1
ATOM 1308 N N . ASN A 1 161 ? 20.208 12.050 -27.671 1.00 31.62 161 ASN A N 1
ATOM 1309 C CA . ASN A 1 161 ? 20.563 12.893 -28.818 1.00 31.62 161 ASN A CA 1
ATOM 1310 C C . ASN A 1 161 ? 21.885 12.530 -29.491 1.00 31.62 161 ASN A C 1
ATOM 1312 O O . ASN A 1 161 ? 22.943 13.071 -29.180 1.00 31.62 161 ASN A O 1
ATOM 1316 N N . THR A 1 162 ? 21.777 11.710 -30.533 1.00 30.45 162 THR A N 1
ATOM 1317 C CA . THR A 1 162 ? 22.460 12.012 -31.794 1.00 30.45 162 THR A CA 1
ATOM 1318 C C . THR A 1 162 ? 21.593 11.484 -32.934 1.00 30.45 162 THR A C 1
ATOM 1320 O O . THR A 1 162 ? 21.687 10.330 -33.340 1.00 30.45 162 THR A O 1
ATOM 1323 N N . GLU A 1 163 ? 20.673 12.327 -33.403 1.00 32.03 163 GLU A N 1
ATOM 1324 C CA . GLU A 1 163 ? 20.280 12.285 -34.806 1.00 32.03 163 GLU A CA 1
ATOM 1325 C C . GLU A 1 163 ? 21.435 12.904 -35.587 1.00 32.03 163 GLU A C 1
ATOM 1327 O O . GLU A 1 163 ? 21.625 14.114 -35.547 1.00 32.03 163 GLU A O 1
ATOM 1332 N N . GLU A 1 164 ? 22.210 12.082 -36.282 1.00 28.34 164 GLU A N 1
ATOM 1333 C CA . GLU A 1 164 ? 22.867 12.507 -37.512 1.00 28.34 164 GLU A CA 1
ATOM 1334 C C . GLU A 1 164 ? 23.078 11.284 -38.403 1.00 28.34 164 GLU A C 1
ATOM 1336 O O . GLU A 1 164 ? 23.545 10.226 -37.983 1.00 28.34 164 GLU A O 1
ATOM 1341 N N . ALA A 1 165 ? 22.613 11.421 -39.639 1.00 33.12 165 ALA A N 1
ATOM 1342 C CA . ALA A 1 165 ? 22.644 10.394 -40.656 1.00 33.12 165 ALA A CA 1
ATOM 1343 C C . ALA A 1 165 ? 24.080 10.134 -41.123 1.00 33.12 165 ALA A C 1
ATOM 1345 O O . ALA A 1 165 ? 24.721 11.052 -41.628 1.00 33.12 165 ALA A O 1
ATOM 1346 N N . ALA A 1 166 ? 24.538 8.882 -41.078 1.00 28.14 166 ALA A N 1
ATOM 1347 C CA . ALA A 1 166 ? 25.606 8.412 -41.955 1.00 28.14 166 ALA A CA 1
ATOM 1348 C C . ALA A 1 166 ? 25.615 6.879 -42.072 1.00 28.14 166 ALA A C 1
ATOM 1350 O O . ALA A 1 166 ? 25.702 6.165 -41.081 1.00 28.14 166 ALA A O 1
ATOM 1351 N N . SER A 1 167 ? 25.483 6.441 -43.326 1.00 25.64 167 SER A N 1
ATOM 1352 C CA . SER A 1 167 ? 26.074 5.265 -43.984 1.00 25.64 167 SER A CA 1
ATOM 1353 C C . SER A 1 167 ? 26.243 3.936 -43.237 1.00 25.64 167 SER A C 1
ATOM 1355 O O . SER A 1 167 ? 26.968 3.798 -42.262 1.00 25.64 167 SER A O 1
ATOM 1357 N N . VAL A 1 168 ? 25.658 2.920 -43.873 1.00 38.41 168 VAL A N 1
ATOM 1358 C CA . VAL A 1 168 ? 25.922 1.489 -43.714 1.00 38.41 168 VAL A CA 1
ATOM 1359 C C . VAL A 1 168 ? 27.412 1.190 -43.899 1.00 38.41 168 VAL A C 1
ATOM 1361 O O . VAL A 1 168 ? 27.908 1.299 -45.017 1.00 38.41 168 VAL A O 1
ATOM 1364 N N . GLU A 1 169 ? 28.068 0.715 -42.843 1.00 25.58 169 GLU A N 1
ATOM 1365 C CA . GLU A 1 169 ? 29.261 -0.131 -42.929 1.00 25.58 169 GLU A CA 1
ATOM 1366 C C . GLU A 1 169 ? 29.081 -1.351 -42.009 1.00 25.58 169 GLU A C 1
ATOM 1368 O O . GLU A 1 169 ? 28.474 -1.277 -40.939 1.00 25.58 169 GLU A O 1
ATOM 1373 N N . GLN A 1 170 ? 29.497 -2.506 -42.527 1.00 35.19 170 GLN A N 1
ATOM 1374 C CA . GLN A 1 170 ? 29.598 -3.785 -41.820 1.00 35.19 170 GLN A CA 1
ATOM 1375 C C . GLN A 1 170 ? 30.821 -3.762 -40.883 1.00 35.19 170 GLN A C 1
ATOM 1377 O O . GLN A 1 170 ? 31.682 -2.921 -41.097 1.00 35.19 170 GLN A O 1
ATOM 1382 N N . GLU A 1 171 ? 30.897 -4.736 -39.955 1.00 29.59 171 GLU A N 1
ATOM 1383 C CA . GLU A 1 171 ? 31.990 -5.057 -38.988 1.00 29.59 171 GLU A CA 1
ATOM 1384 C C . GLU A 1 171 ? 31.626 -4.692 -37.532 1.00 29.59 171 GLU A C 1
A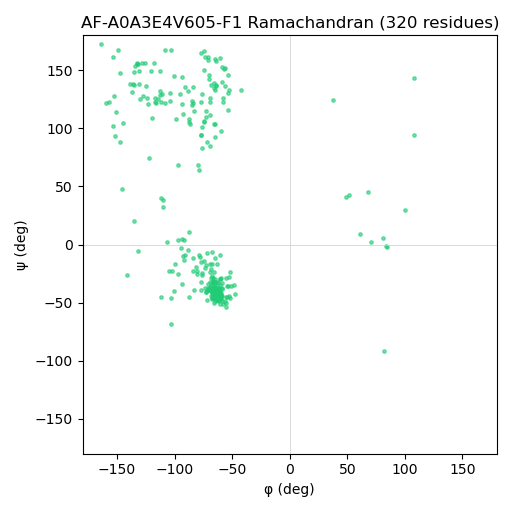TOM 1386 O O . GLU A 1 171 ? 30.915 -3.725 -37.291 1.00 29.59 171 GLU A O 1
ATOM 1391 N N . GLU A 1 172 ? 31.980 -5.409 -36.462 1.00 29.89 172 GLU A N 1
ATOM 1392 C CA . GLU A 1 172 ? 32.658 -6.685 -36.184 1.00 29.89 172 GLU A CA 1
ATOM 1393 C C . GLU A 1 172 ? 32.325 -7.037 -34.707 1.00 29.89 172 GLU A C 1
ATOM 1395 O O . GLU A 1 172 ? 31.682 -6.253 -34.003 1.00 29.89 172 GLU A O 1
ATOM 1400 N N . ALA A 1 173 ? 32.691 -8.228 -34.228 1.00 36.28 173 ALA A N 1
ATOM 1401 C CA . ALA A 1 173 ? 32.464 -8.649 -32.843 1.00 36.28 173 ALA A CA 1
ATOM 1402 C C . ALA A 1 173 ? 33.124 -7.682 -31.835 1.00 36.28 173 ALA A C 1
ATOM 1404 O O . ALA A 1 173 ? 34.315 -7.405 -31.933 1.00 36.28 173 ALA A O 1
ATOM 1405 N N . GLY A 1 174 ? 32.342 -7.171 -30.878 1.00 39.25 174 GLY A N 1
ATOM 1406 C CA . GLY A 1 174 ? 32.807 -6.223 -29.861 1.00 39.25 174 GLY A CA 1
ATOM 1407 C C . GLY A 1 174 ? 33.865 -6.816 -28.924 1.00 39.25 174 GLY A C 1
ATOM 1408 O O . GLY A 1 174 ? 33.741 -7.956 -28.478 1.00 39.25 174 GLY A O 1
ATOM 1409 N N . ASP A 1 175 ? 34.883 -6.002 -28.652 1.00 45.06 175 ASP A N 1
ATOM 1410 C CA . ASP A 1 175 ? 36.093 -6.276 -27.873 1.00 45.06 175 ASP A CA 1
ATOM 1411 C C . ASP A 1 175 ? 35.818 -6.824 -26.453 1.00 45.06 175 ASP A C 1
ATOM 1413 O O . ASP A 1 175 ? 34.893 -6.390 -25.764 1.00 45.06 175 ASP A O 1
ATOM 1417 N N . GLU A 1 176 ? 36.694 -7.707 -25.952 1.00 51.00 176 GLU A N 1
ATOM 1418 C CA . GLU A 1 176 ? 36.651 -8.272 -24.582 1.00 51.00 176 GLU A CA 1
ATOM 1419 C C . GLU A 1 176 ? 36.760 -7.214 -23.459 1.00 51.00 176 GLU A C 1
ATOM 1421 O O . GLU A 1 176 ? 36.588 -7.518 -22.274 1.00 51.00 176 GLU A O 1
ATOM 1426 N N . ASN A 1 177 ? 37.060 -5.962 -23.809 1.00 51.62 177 ASN A N 1
ATOM 1427 C CA . ASN A 1 177 ? 37.386 -4.896 -22.867 1.00 51.62 177 ASN A CA 1
ATOM 1428 C C . ASN A 1 177 ? 36.184 -4.246 -22.164 1.00 51.62 177 ASN A C 1
ATOM 1430 O O . ASN A 1 177 ? 36.404 -3.525 -21.195 1.00 51.62 177 ASN A O 1
ATOM 1434 N N . ASP A 1 178 ? 34.948 -4.548 -22.567 1.00 62.34 178 ASP A N 1
ATOM 1435 C CA . ASP A 1 178 ? 33.734 -3.934 -21.993 1.00 62.34 178 ASP A CA 1
ATOM 1436 C C . ASP A 1 178 ? 33.040 -4.772 -20.898 1.00 62.34 178 ASP A C 1
ATOM 1438 O O . ASP A 1 178 ? 31.976 -4.411 -20.384 1.00 62.34 178 ASP A O 1
ATOM 1442 N N . ILE A 1 179 ? 33.615 -5.913 -20.503 1.00 75.38 179 ILE A N 1
ATOM 1443 C CA . ILE A 1 179 ? 33.020 -6.777 -19.474 1.00 75.38 179 ILE A CA 1
ATOM 1444 C C . ILE A 1 179 ? 33.470 -6.324 -18.077 1.00 75.38 179 ILE A C 1
ATOM 1446 O O . ILE A 1 179 ? 34.585 -6.621 -17.645 1.00 75.38 179 ILE A O 1
ATOM 1450 N N . ALA A 1 180 ? 32.573 -5.643 -17.360 1.00 78.25 180 ALA A N 1
ATOM 1451 C CA . ALA A 1 180 ? 32.748 -5.195 -15.980 1.00 78.25 180 ALA A CA 1
ATOM 1452 C C . ALA A 1 180 ? 31.986 -6.078 -14.971 1.00 78.25 180 ALA A C 1
ATOM 1454 O O . ALA A 1 180 ? 31.131 -6.894 -15.326 1.00 78.25 180 ALA A O 1
ATOM 1455 N N . GLU A 1 181 ? 32.291 -5.915 -13.682 1.00 78.12 181 GLU A N 1
ATOM 1456 C CA . GLU A 1 181 ? 31.493 -6.525 -12.617 1.00 78.12 181 GLU A CA 1
ATOM 1457 C C . GLU A 1 181 ? 30.040 -6.037 -12.703 1.00 78.12 181 GLU A C 1
ATOM 1459 O O . GLU A 1 181 ? 29.778 -4.859 -12.939 1.00 78.12 181 GLU A O 1
ATOM 1464 N N . LYS A 1 182 ? 29.091 -6.951 -12.481 1.00 81.12 182 LYS A N 1
ATOM 1465 C CA . LYS A 1 182 ? 27.637 -6.778 -12.639 1.00 81.12 182 LYS A CA 1
ATOM 1466 C C . LYS A 1 182 ? 27.143 -6.653 -14.084 1.00 81.12 182 LYS A C 1
ATOM 1468 O O . LYS A 1 182 ? 25.935 -6.513 -14.277 1.00 81.12 182 LYS A O 1
ATOM 1473 N N . SER A 1 183 ? 28.011 -6.756 -15.092 1.00 80.94 183 SER A N 1
ATOM 1474 C CA . SER A 1 183 ? 27.568 -6.804 -16.487 1.00 80.94 183 SER A CA 1
ATOM 1475 C C . SER A 1 183 ? 26.766 -8.075 -16.770 1.00 80.94 183 SER A C 1
ATOM 1477 O O . SER A 1 183 ? 27.122 -9.175 -16.330 1.00 80.94 183 SER A O 1
ATOM 1479 N N . LEU A 1 184 ? 25.683 -7.918 -17.534 1.00 81.62 184 LEU A N 1
ATOM 1480 C CA . LEU A 1 184 ? 24.921 -9.032 -18.085 1.00 81.62 184 LEU A CA 1
ATOM 1481 C C . LEU A 1 184 ? 25.683 -9.595 -19.289 1.00 81.62 184 LEU A C 1
ATOM 1483 O O . LEU A 1 184 ? 25.971 -8.877 -20.246 1.00 81.62 184 LEU A O 1
ATOM 1487 N N . VAL A 1 185 ? 26.006 -10.881 -19.243 1.00 86.25 185 VAL A N 1
ATOM 1488 C CA . VAL A 1 185 ? 26.760 -11.590 -20.279 1.00 86.25 185 VAL A CA 1
ATOM 1489 C C . VAL A 1 185 ? 25.989 -12.815 -20.751 1.00 86.25 185 VAL A C 1
ATOM 1491 O O . VAL A 1 185 ? 25.146 -13.354 -20.034 1.00 86.25 185 VAL A O 1
ATOM 1494 N N . TYR A 1 186 ? 26.273 -13.264 -21.964 1.00 84.69 186 TYR A N 1
ATOM 1495 C CA . TYR A 1 186 ? 25.820 -14.552 -22.476 1.00 84.69 186 TYR A CA 1
ATOM 1496 C C . TYR A 1 186 ? 27.026 -15.438 -22.784 1.00 84.69 186 TYR A C 1
ATOM 1498 O O . TYR A 1 186 ? 28.135 -14.942 -23.006 1.00 84.69 186 TYR A O 1
ATOM 1506 N N . LEU A 1 187 ? 26.825 -16.756 -22.781 1.00 83.00 187 LEU A N 1
ATOM 1507 C CA . LEU A 1 187 ? 27.880 -17.696 -23.156 1.00 83.00 187 LEU A CA 1
ATOM 1508 C C . LEU A 1 187 ? 28.044 -17.706 -24.676 1.00 83.00 187 LEU A C 1
ATOM 1510 O O . LEU A 1 187 ? 27.077 -17.918 -25.402 1.00 83.00 187 LEU A O 1
ATOM 1514 N N . ILE A 1 188 ? 29.271 -17.562 -25.179 1.00 80.50 188 ILE A N 1
ATOM 1515 C CA . ILE A 1 188 ? 29.528 -17.594 -26.633 1.00 80.50 188 ILE A CA 1
ATOM 1516 C C . ILE A 1 188 ? 29.151 -18.963 -27.229 1.00 80.50 188 ILE A C 1
ATOM 1518 O O . ILE A 1 188 ? 28.656 -19.042 -28.350 1.00 80.50 188 ILE A O 1
ATOM 1522 N N . GLY A 1 189 ? 29.330 -20.042 -26.459 1.00 76.19 189 GLY A N 1
ATOM 1523 C CA . GLY A 1 189 ? 28.919 -21.392 -26.856 1.00 76.19 189 GLY A CA 1
ATOM 1524 C C . GLY A 1 189 ? 27.407 -21.645 -26.809 1.00 76.19 189 GLY A C 1
ATOM 1525 O O . GLY A 1 189 ? 26.943 -22.576 -27.462 1.00 76.19 189 GLY A O 1
ATOM 1526 N N . ASP A 1 190 ? 26.645 -20.838 -26.062 1.00 77.56 190 ASP A N 1
ATOM 1527 C CA . ASP A 1 190 ? 25.182 -20.919 -25.989 1.00 77.56 190 ASP A CA 1
ATOM 1528 C C . ASP A 1 190 ? 24.573 -19.538 -25.670 1.00 77.56 190 ASP A C 1
ATOM 1530 O O . ASP A 1 190 ? 24.427 -19.170 -24.498 1.00 77.56 190 ASP A O 1
ATOM 1534 N N . PRO A 1 191 ? 24.187 -18.765 -26.703 1.00 77.38 191 PRO A N 1
ATOM 1535 C CA . PRO A 1 191 ? 23.652 -17.416 -26.527 1.00 77.38 191 PRO A CA 1
ATOM 1536 C C . PRO A 1 191 ? 22.315 -17.333 -25.782 1.00 77.38 191 PRO A C 1
ATOM 1538 O O . PRO A 1 191 ? 21.889 -16.237 -25.416 1.00 77.38 191 PRO A O 1
ATOM 1541 N N . SER A 1 192 ? 21.628 -18.461 -25.568 1.00 76.12 192 SER A N 1
ATOM 1542 C CA . SER A 1 192 ? 20.384 -18.493 -24.792 1.00 76.12 192 SER A CA 1
ATOM 1543 C C . SER A 1 192 ? 20.633 -18.398 -23.284 1.00 76.12 192 SER A C 1
ATOM 1545 O O . SER A 1 192 ? 19.777 -17.916 -22.537 1.00 76.12 192 SER A O 1
ATOM 1547 N N . VAL A 1 193 ? 21.827 -18.801 -22.846 1.00 78.44 193 VAL A N 1
ATOM 1548 C CA . VAL A 1 193 ? 22.230 -18.835 -21.446 1.00 78.44 193 VAL A CA 1
ATOM 1549 C C . VAL A 1 193 ? 22.811 -17.478 -21.062 1.00 78.44 193 VAL A C 1
ATOM 1551 O O . VAL A 1 193 ? 23.917 -17.111 -21.468 1.00 78.44 193 VAL A O 1
ATOM 1554 N N . LYS A 1 194 ? 22.045 -16.729 -20.266 1.00 84.12 194 LYS A N 1
ATOM 1555 C CA . LYS A 1 194 ? 22.425 -15.415 -19.736 1.00 84.12 194 LYS A CA 1
ATOM 1556 C C . LYS A 1 194 ? 22.894 -15.536 -18.290 1.00 84.12 194 LYS A C 1
ATOM 1558 O O . LYS A 1 194 ? 22.349 -16.316 -17.512 1.00 84.12 194 LYS A O 1
ATOM 1563 N N . GLY A 1 195 ? 23.872 -14.723 -17.919 1.00 82.88 195 GLY A N 1
ATOM 1564 C CA . GLY A 1 195 ? 24.408 -14.662 -16.568 1.00 82.88 195 GLY A CA 1
ATOM 1565 C C . GLY A 1 195 ? 24.910 -13.279 -16.201 1.00 82.88 195 GLY A C 1
ATOM 1566 O O . GLY A 1 195 ? 25.052 -12.406 -17.053 1.00 82.88 195 GLY A O 1
ATOM 1567 N N . ILE A 1 196 ? 25.177 -13.082 -14.915 1.00 86.44 196 ILE A N 1
ATOM 1568 C CA . ILE A 1 196 ? 25.713 -11.823 -14.389 1.00 86.44 196 ILE A CA 1
ATOM 1569 C C . ILE A 1 196 ? 27.133 -12.071 -13.899 1.00 86.44 196 ILE A C 1
ATOM 1571 O O . ILE A 1 196 ? 27.365 -13.000 -13.123 1.00 86.44 196 ILE A O 1
ATOM 1575 N N . VAL A 1 197 ? 28.078 -11.244 -14.346 1.00 86.31 197 VAL A N 1
ATOM 1576 C CA . VAL A 1 197 ? 29.459 -11.272 -13.852 1.00 86.31 197 VAL A CA 1
ATOM 1577 C C . VAL A 1 197 ? 29.471 -10.783 -12.407 1.00 86.31 197 VAL A C 1
ATOM 1579 O O . VAL A 1 197 ? 29.036 -9.673 -12.121 1.00 86.31 197 VAL A O 1
ATOM 1582 N N . MET A 1 198 ? 29.965 -11.601 -11.487 1.00 82.44 198 MET A N 1
ATOM 1583 C CA . MET A 1 198 ? 29.990 -11.293 -10.055 1.00 82.44 198 MET A CA 1
ATOM 1584 C C . MET A 1 198 ? 31.363 -10.810 -9.601 1.00 82.44 198 MET A C 1
ATOM 1586 O O . MET A 1 198 ? 31.442 -9.870 -8.817 1.00 82.44 198 MET A O 1
ATOM 1590 N N . SER A 1 199 ? 32.429 -11.427 -10.111 1.00 81.12 199 SER A N 1
ATOM 1591 C CA . SER A 1 199 ? 33.807 -11.018 -9.836 1.00 81.12 199 SER A CA 1
ATOM 1592 C C . SER A 1 199 ? 34.714 -11.283 -11.026 1.00 81.12 199 SER A C 1
ATOM 1594 O O . SER A 1 199 ? 34.530 -12.258 -11.763 1.00 81.12 199 SER A O 1
ATOM 1596 N N . ILE A 1 200 ? 35.716 -10.421 -11.180 1.00 84.56 200 ILE A N 1
ATOM 1597 C CA . ILE A 1 200 ? 36.749 -10.532 -12.209 1.00 84.56 200 ILE A CA 1
ATOM 1598 C C . ILE A 1 200 ? 38.095 -10.717 -11.510 1.00 84.56 200 ILE A C 1
ATOM 1600 O O . ILE A 1 200 ? 38.468 -9.939 -10.639 1.00 84.56 200 ILE A O 1
ATOM 1604 N N . THR A 1 201 ? 38.828 -11.766 -11.870 1.00 83.56 201 THR A N 1
ATOM 1605 C CA . THR A 1 201 ? 40.200 -11.996 -11.404 1.00 83.56 201 THR A CA 1
ATOM 1606 C C . THR A 1 201 ? 41.145 -11.911 -12.588 1.00 83.56 201 THR A C 1
ATOM 1608 O O . THR A 1 201 ? 40.977 -12.632 -13.570 1.00 83.56 201 THR A O 1
ATOM 1611 N N . ASP A 1 202 ? 42.150 -11.050 -12.490 1.00 80.12 202 ASP A N 1
ATOM 1612 C CA . ASP A 1 202 ? 43.183 -10.917 -13.512 1.00 80.12 202 ASP A CA 1
ATOM 1613 C C . ASP A 1 202 ? 44.289 -11.963 -13.283 1.00 80.12 202 ASP A C 1
ATOM 1615 O O . ASP A 1 202 ? 44.892 -12.014 -12.208 1.00 80.12 202 ASP A O 1
ATOM 1619 N N . LEU A 1 203 ? 44.518 -12.840 -14.266 1.00 78.00 203 LEU A N 1
ATOM 1620 C CA . LEU A 1 203 ? 45.589 -13.841 -14.270 1.00 78.00 203 LEU A CA 1
ATOM 1621 C C . LEU A 1 203 ? 46.644 -13.509 -15.345 1.00 78.00 203 LEU A C 1
ATOM 1623 O O . LEU A 1 203 ? 47.168 -14.403 -16.013 1.00 78.00 203 LEU A O 1
ATOM 1627 N N . GLY A 1 204 ? 46.976 -12.226 -15.508 1.00 70.44 204 GLY A N 1
ATOM 1628 C CA . GLY A 1 204 ? 48.059 -11.765 -16.378 1.00 70.44 204 GLY A CA 1
ATOM 1629 C C . GLY A 1 204 ? 47.616 -11.691 -17.836 1.00 70.44 204 GLY A C 1
ATOM 1630 O O . GLY A 1 204 ? 47.088 -10.672 -18.261 1.00 70.44 204 GLY A O 1
ATOM 1631 N N . ASP A 1 205 ? 47.809 -12.771 -18.596 1.00 67.62 205 ASP A N 1
ATOM 1632 C CA . ASP A 1 205 ? 47.412 -12.823 -20.015 1.00 67.62 205 ASP A CA 1
ATOM 1633 C C . ASP A 1 205 ? 45.928 -13.193 -20.204 1.00 67.62 205 ASP A C 1
ATOM 1635 O O . ASP A 1 205 ? 45.398 -13.097 -21.308 1.00 67.62 205 ASP A O 1
ATOM 1639 N N . THR A 1 206 ? 45.241 -13.642 -19.144 1.00 75.56 206 THR A N 1
ATOM 1640 C CA . THR A 1 206 ? 43.827 -14.050 -19.209 1.00 75.56 206 THR A CA 1
ATOM 1641 C C . THR A 1 206 ? 43.028 -13.515 -18.029 1.00 75.56 206 THR A C 1
ATOM 1643 O O . THR A 1 206 ? 43.466 -13.581 -16.880 1.00 75.56 206 THR A O 1
ATOM 1646 N N . LYS A 1 207 ? 41.811 -13.036 -18.303 1.00 81.44 207 LYS A N 1
ATOM 1647 C CA . LYS A 1 207 ? 40.837 -12.665 -17.273 1.00 81.44 207 LYS A CA 1
ATOM 1648 C C . LYS A 1 207 ? 39.950 -13.863 -16.937 1.00 81.44 207 LYS A C 1
ATOM 1650 O O . LYS A 1 207 ? 39.482 -14.579 -17.825 1.00 81.44 207 LYS A O 1
ATOM 1655 N N . LYS A 1 208 ? 39.722 -14.081 -15.643 1.00 85.44 208 LYS A N 1
ATOM 1656 C CA . LYS A 1 208 ? 38.774 -15.057 -15.098 1.00 85.44 208 LYS A CA 1
ATOM 1657 C C . LYS A 1 208 ? 37.528 -14.321 -14.609 1.00 85.44 208 LYS A C 1
ATOM 1659 O O . LYS A 1 208 ? 37.633 -13.386 -13.822 1.00 85.44 208 LYS A O 1
ATOM 1664 N N . TYR A 1 209 ? 36.362 -14.798 -15.015 1.00 85.88 209 TYR A N 1
ATOM 1665 C CA . TYR A 1 209 ? 35.051 -14.261 -14.674 1.00 85.88 209 TYR A CA 1
ATOM 1666 C C . TYR A 1 209 ? 34.262 -15.302 -13.886 1.00 85.88 209 TYR A C 1
ATOM 1668 O O . TYR A 1 209 ? 34.015 -16.402 -14.379 1.00 85.88 209 TYR A O 1
ATOM 1676 N N . ASP A 1 210 ? 33.824 -14.963 -12.679 1.00 84.88 210 ASP A N 1
ATOM 1677 C CA . ASP A 1 210 ? 32.845 -15.781 -11.967 1.00 84.88 210 ASP A CA 1
ATOM 1678 C C . ASP A 1 210 ? 31.451 -15.245 -12.292 1.00 84.88 210 ASP A C 1
ATOM 1680 O O . ASP A 1 210 ? 31.101 -14.120 -11.933 1.00 84.88 210 ASP A O 1
ATOM 1684 N N . VAL A 1 211 ? 30.670 -16.037 -13.025 1.00 85.31 211 VAL A N 1
ATOM 1685 C CA . VAL A 1 211 ? 29.361 -15.647 -13.553 1.00 85.31 211 VAL A CA 1
ATOM 1686 C C . VAL A 1 211 ? 28.281 -16.473 -12.866 1.00 85.31 211 VAL A C 1
ATOM 1688 O O . VAL A 1 211 ? 28.376 -17.698 -12.760 1.00 85.31 211 VAL A O 1
ATOM 1691 N N . PHE A 1 212 ? 27.234 -15.804 -12.395 1.00 83.19 212 PHE A N 1
ATOM 1692 C CA . PHE A 1 212 ? 26.047 -16.470 -11.878 1.00 83.19 212 PHE A CA 1
ATOM 1693 C C . PHE A 1 212 ? 25.116 -16.838 -13.038 1.00 83.19 212 PHE A C 1
ATOM 1695 O O . PHE A 1 212 ? 24.607 -15.953 -13.726 1.00 83.19 212 PHE A O 1
ATOM 1702 N N . VAL A 1 213 ? 24.917 -18.139 -13.259 1.00 84.06 213 VAL A N 1
ATOM 1703 C CA . VAL A 1 213 ? 24.141 -18.714 -14.369 1.00 84.06 213 VAL A CA 1
ATOM 1704 C C . VAL A 1 213 ? 23.270 -19.852 -13.833 1.00 84.06 213 VAL A C 1
ATOM 1706 O O . VAL A 1 213 ? 23.765 -20.734 -13.124 1.00 84.06 213 VAL A O 1
ATOM 1709 N N . ASP A 1 214 ? 21.977 -19.850 -14.171 1.00 74.94 214 ASP A N 1
ATOM 1710 C CA . ASP A 1 214 ? 21.008 -20.902 -13.811 1.00 74.94 214 ASP A CA 1
ATOM 1711 C C . ASP A 1 214 ? 21.019 -21.292 -12.318 1.00 74.94 214 ASP A C 1
ATOM 1713 O O . ASP A 1 214 ? 20.965 -22.466 -11.955 1.00 74.94 214 ASP A O 1
ATOM 1717 N N . GLY A 1 215 ? 21.136 -20.305 -11.424 1.00 72.56 215 GLY A N 1
ATOM 1718 C CA . GLY A 1 215 ? 21.108 -20.538 -9.975 1.00 72.56 215 GLY A CA 1
ATOM 1719 C C . GLY A 1 215 ? 22.432 -21.013 -9.360 1.00 72.56 215 GLY A C 1
ATOM 1720 O O . GLY A 1 215 ? 22.463 -21.326 -8.171 1.00 72.56 215 GLY A O 1
ATOM 1721 N N . SER A 1 216 ? 23.524 -21.068 -10.131 1.00 78.81 216 SER A N 1
ATOM 1722 C CA . SER A 1 216 ? 24.844 -21.519 -9.668 1.00 78.81 216 SER A CA 1
ATOM 1723 C C . SER A 1 216 ? 25.974 -20.593 -10.128 1.00 78.81 216 SER A C 1
ATOM 1725 O O . SER A 1 216 ? 25.866 -19.921 -11.152 1.00 78.81 216 SER A O 1
ATOM 1727 N N . PHE A 1 217 ? 27.077 -20.564 -9.377 1.00 79.94 217 PHE A N 1
ATOM 1728 C CA . PHE A 1 217 ? 28.289 -19.851 -9.783 1.00 79.94 217 PHE A CA 1
ATOM 1729 C C . PHE A 1 217 ? 29.134 -20.750 -10.681 1.00 79.94 217 PHE A C 1
ATOM 1731 O O . PHE A 1 217 ? 29.514 -21.854 -10.281 1.00 79.94 217 PHE A O 1
ATOM 1738 N N . LYS A 1 218 ? 29.438 -20.273 -11.887 1.00 84.06 218 LYS A N 1
ATOM 1739 C CA . LYS A 1 218 ? 30.324 -20.944 -12.838 1.00 84.06 218 LYS A CA 1
ATOM 1740 C C . LYS A 1 218 ? 31.438 -19.992 -13.250 1.00 84.06 218 LYS A C 1
ATOM 1742 O O . LYS A 1 218 ? 31.205 -18.814 -13.508 1.00 84.06 218 LYS A O 1
ATOM 1747 N N . THR A 1 219 ? 32.654 -20.518 -13.298 1.00 86.88 219 THR A N 1
ATOM 1748 C CA . THR A 1 219 ? 33.830 -19.772 -13.737 1.00 86.88 219 THR A CA 1
ATOM 1749 C C . THR A 1 219 ? 33.985 -19.889 -15.250 1.00 86.88 219 THR A C 1
ATOM 1751 O O . THR A 1 219 ? 33.967 -20.996 -15.788 1.00 86.88 219 THR A O 1
ATOM 1754 N N . TYR A 1 220 ? 34.208 -18.754 -15.903 1.00 84.81 220 TYR A N 1
ATOM 1755 C CA . TYR A 1 220 ? 34.502 -18.629 -17.325 1.00 84.81 220 TYR A CA 1
ATOM 1756 C C . TYR A 1 220 ? 35.767 -17.790 -17.533 1.00 84.81 220 TYR A C 1
ATOM 1758 O O . TYR A 1 220 ? 36.140 -16.988 -16.680 1.00 84.81 220 TYR A O 1
ATOM 1766 N N . TYR A 1 221 ? 36.443 -17.975 -18.659 1.00 85.00 221 TYR A N 1
ATOM 1767 C CA . TYR A 1 221 ? 37.645 -17.224 -19.034 1.00 85.00 221 TYR A CA 1
ATOM 1768 C C . TYR A 1 221 ? 37.352 -16.246 -20.181 1.00 85.00 221 TYR A C 1
ATOM 1770 O O . TYR A 1 221 ? 36.305 -16.354 -20.829 1.00 85.00 221 TYR A O 1
ATOM 1778 N N . SER A 1 222 ? 38.280 -15.315 -20.443 1.00 78.31 222 SER A N 1
ATOM 1779 C CA . SER A 1 222 ? 38.288 -14.488 -21.668 1.00 78.31 222 SER A CA 1
ATOM 1780 C C . SER A 1 222 ? 37.950 -15.336 -22.899 1.00 78.31 222 SER A C 1
ATOM 1782 O O . SER A 1 222 ? 38.450 -16.454 -23.049 1.00 78.31 222 SER A O 1
ATOM 1784 N N . GLY A 1 223 ? 37.043 -14.839 -23.736 1.00 76.38 223 GLY A N 1
ATOM 1785 C CA . GLY A 1 223 ? 36.603 -15.503 -24.963 1.00 76.38 223 GLY A CA 1
ATOM 1786 C C . GLY A 1 223 ? 35.504 -16.556 -24.790 1.00 76.38 223 GLY A C 1
ATOM 1787 O O . GLY A 1 223 ? 35.053 -17.123 -25.783 1.00 76.38 223 GLY A O 1
ATOM 1788 N N . GLN A 1 224 ? 35.037 -16.834 -23.564 1.00 80.56 224 GLN A N 1
ATOM 1789 C CA . GLN A 1 224 ? 33.906 -17.751 -23.318 1.00 80.56 224 GLN A CA 1
ATOM 1790 C C . GLN A 1 224 ? 32.572 -17.033 -23.077 1.00 80.56 224 GLN A C 1
ATOM 1792 O O . GLN A 1 224 ? 31.508 -17.653 -23.176 1.00 80.56 224 GLN A O 1
ATOM 1797 N N . ILE A 1 225 ? 32.625 -15.738 -22.773 1.00 80.31 225 ILE A N 1
ATOM 1798 C CA . ILE A 1 225 ? 31.473 -14.895 -22.461 1.00 80.31 225 ILE A CA 1
ATOM 1799 C C . ILE A 1 225 ? 31.531 -13.602 -23.270 1.00 80.31 225 ILE A C 1
ATOM 1801 O O . ILE A 1 225 ? 32.614 -13.108 -23.569 1.00 80.31 225 ILE A O 1
ATOM 1805 N N . ALA A 1 226 ? 30.367 -13.055 -23.604 1.00 81.12 226 ALA A N 1
ATOM 1806 C CA . ALA A 1 226 ? 30.242 -11.786 -24.312 1.00 81.12 226 ALA A CA 1
ATOM 1807 C C . ALA A 1 226 ? 29.152 -10.911 -23.668 1.00 81.12 226 ALA A C 1
ATOM 1809 O O . ALA A 1 226 ? 28.177 -11.450 -23.132 1.00 81.12 226 ALA A O 1
ATOM 1810 N N . PRO A 1 227 ? 29.288 -9.572 -23.694 1.00 80.00 227 PRO A N 1
ATOM 1811 C CA . PRO A 1 227 ? 28.302 -8.673 -23.108 1.00 80.00 227 PRO A CA 1
ATOM 1812 C C . PRO A 1 227 ? 26.970 -8.745 -23.860 1.00 80.00 227 PRO A C 1
ATOM 1814 O O . PRO A 1 227 ? 26.919 -8.704 -25.091 1.00 80.00 227 PRO A O 1
ATOM 1817 N N . VAL A 1 228 ? 25.864 -8.820 -23.115 1.00 77.12 228 VAL A N 1
ATOM 1818 C CA . VAL A 1 228 ? 24.524 -8.638 -23.678 1.00 77.12 228 VAL A CA 1
ATOM 1819 C C . VAL A 1 228 ? 24.317 -7.141 -23.881 1.00 77.12 228 VAL A C 1
ATOM 1821 O O . VAL A 1 228 ? 23.898 -6.428 -22.972 1.00 77.12 228 VAL A O 1
ATOM 1824 N N . VAL A 1 229 ? 24.596 -6.654 -25.087 1.00 68.06 229 VAL A N 1
ATOM 1825 C CA . VAL A 1 229 ? 24.169 -5.314 -25.493 1.00 68.06 229 VAL A CA 1
ATOM 1826 C C . VAL A 1 229 ? 22.683 -5.404 -25.827 1.00 68.06 229 VAL A C 1
ATOM 1828 O O . VAL A 1 229 ? 22.307 -5.793 -26.935 1.00 68.06 229 VAL A O 1
ATOM 1831 N N . GLU A 1 230 ? 21.814 -5.100 -24.861 1.00 58.97 230 GLU A N 1
ATOM 1832 C CA . GLU A 1 230 ? 20.392 -4.913 -25.146 1.00 58.97 230 GLU A CA 1
ATOM 1833 C C . GLU A 1 230 ? 20.240 -3.688 -26.048 1.00 58.97 230 GLU A C 1
ATOM 1835 O O . GLU A 1 230 ? 20.149 -2.547 -25.600 1.00 58.97 230 GLU A O 1
ATOM 1840 N N . LYS A 1 231 ? 20.223 -3.918 -27.362 1.00 58.91 231 LYS A N 1
ATOM 1841 C CA . LYS A 1 231 ? 19.737 -2.912 -28.299 1.00 58.91 231 LYS A CA 1
ATOM 1842 C C . LYS A 1 231 ? 18.255 -2.735 -28.004 1.00 58.91 231 LYS A C 1
ATOM 1844 O O . LYS A 1 231 ? 17.445 -3.598 -28.343 1.00 58.91 231 LYS A O 1
ATOM 1849 N N . VAL A 1 232 ? 17.914 -1.638 -27.330 1.00 53.50 232 VAL A N 1
ATOM 1850 C CA . VAL A 1 232 ? 16.529 -1.217 -27.125 1.00 53.50 232 VAL A CA 1
ATOM 1851 C C . VAL A 1 232 ? 15.920 -1.009 -28.508 1.00 53.50 232 VAL A C 1
ATOM 1853 O O . VAL A 1 232 ? 16.135 0.010 -29.161 1.00 53.50 232 VAL A O 1
ATOM 1856 N N . ASN A 1 233 ? 15.204 -2.018 -28.996 1.00 62.22 233 ASN A N 1
ATOM 1857 C CA . ASN A 1 233 ? 14.465 -1.910 -30.240 1.00 62.22 233 ASN A CA 1
ATOM 1858 C C . ASN A 1 233 ? 13.209 -1.092 -29.957 1.00 62.22 233 ASN A C 1
ATOM 1860 O O . ASN A 1 233 ? 12.227 -1.596 -29.410 1.00 62.22 233 ASN A O 1
ATOM 1864 N N . TYR A 1 234 ? 13.244 0.182 -30.331 1.00 68.38 234 TYR A N 1
ATOM 1865 C CA . TYR A 1 234 ? 12.058 1.023 -30.333 1.00 68.38 234 TYR A CA 1
ATOM 1866 C C . TYR A 1 234 ? 11.122 0.550 -31.442 1.00 68.38 234 TYR A C 1
ATOM 1868 O O . TYR A 1 234 ? 11.421 0.684 -32.629 1.00 68.38 234 TYR A O 1
ATOM 1876 N N . ASN A 1 235 ? 9.983 -0.019 -31.055 1.00 75.88 235 ASN A N 1
ATOM 1877 C CA . ASN A 1 235 ? 8.916 -0.304 -31.999 1.00 75.88 235 ASN A CA 1
ATOM 1878 C C . ASN A 1 235 ? 8.025 0.936 -32.114 1.00 75.88 235 ASN A C 1
ATOM 1880 O O . ASN A 1 235 ? 7.263 1.249 -31.199 1.00 75.88 235 ASN A O 1
ATOM 1884 N N . TRP A 1 236 ? 8.152 1.661 -33.222 1.00 82.38 236 TRP A N 1
ATOM 1885 C CA . TRP A 1 236 ? 7.303 2.810 -33.506 1.00 82.38 236 TRP A CA 1
ATOM 1886 C C . TRP A 1 236 ? 5.906 2.324 -33.869 1.00 82.38 236 TRP A C 1
ATOM 1888 O O . TRP A 1 236 ? 5.707 1.662 -34.886 1.00 82.38 236 TRP A O 1
ATOM 1898 N N . VAL A 1 237 ? 4.936 2.662 -33.028 1.00 88.81 237 VAL A N 1
ATOM 1899 C CA . VAL A 1 237 ? 3.533 2.304 -33.226 1.00 88.81 237 VAL A CA 1
ATOM 1900 C C . VAL A 1 237 ? 2.722 3.559 -33.497 1.00 88.81 237 VAL A C 1
ATOM 1902 O O . VAL A 1 237 ? 3.044 4.640 -33.002 1.00 88.81 237 VAL A O 1
ATOM 1905 N N . ASP A 1 238 ? 1.658 3.430 -34.283 1.00 92.25 238 ASP A N 1
ATOM 1906 C CA . ASP A 1 238 ? 0.740 4.540 -34.491 1.00 92.25 238 ASP A CA 1
ATOM 1907 C C . ASP A 1 238 ? 0.046 4.931 -33.177 1.00 92.25 238 ASP A C 1
ATOM 1909 O O . ASP A 1 238 ? -0.078 4.142 -32.235 1.00 92.25 238 ASP A O 1
ATOM 1913 N N . ILE A 1 239 ? -0.449 6.166 -33.121 1.00 93.12 239 ILE A N 1
ATOM 1914 C CA . ILE A 1 239 ? -1.050 6.715 -31.905 1.00 93.12 239 ILE A CA 1
ATOM 1915 C C . ILE A 1 239 ? -2.275 5.926 -31.422 1.00 93.12 239 ILE A C 1
ATOM 1917 O O . ILE A 1 239 ? -2.530 5.885 -30.218 1.00 93.12 239 ILE A O 1
ATOM 1921 N N . ASN A 1 240 ? -3.034 5.290 -32.320 1.00 94.94 240 ASN A N 1
ATOM 1922 C CA . ASN A 1 240 ? -4.208 4.513 -31.930 1.00 94.94 240 ASN A CA 1
ATOM 1923 C C . ASN A 1 240 ? -3.794 3.167 -31.346 1.00 94.94 240 ASN A C 1
ATOM 1925 O O . ASN A 1 240 ? -4.360 2.748 -30.337 1.00 94.94 240 ASN A O 1
ATOM 1929 N N . THR A 1 241 ? -2.779 2.521 -31.914 1.00 92.19 241 THR A N 1
ATOM 1930 C CA . THR A 1 241 ? -2.231 1.286 -31.350 1.00 92.19 241 THR A CA 1
ATOM 1931 C C . THR A 1 241 ? -1.528 1.554 -30.024 1.00 92.19 241 THR A C 1
ATOM 1933 O O . THR A 1 241 ? -1.753 0.819 -29.066 1.00 92.19 241 THR A O 1
ATOM 1936 N N . PHE A 1 242 ? -0.780 2.654 -29.898 1.00 91.06 242 PHE A N 1
ATOM 1937 C CA . PHE A 1 242 ? -0.201 3.062 -28.615 1.00 91.06 242 PHE A CA 1
ATOM 1938 C C . PHE A 1 242 ? -1.280 3.304 -27.553 1.00 91.06 242 PHE A C 1
ATOM 1940 O O . PHE A 1 242 ? -1.190 2.778 -26.445 1.00 91.06 242 PHE A O 1
ATOM 1947 N N . ARG A 1 243 ? -2.346 4.041 -27.898 1.00 92.44 243 ARG A N 1
ATOM 1948 C CA . ARG A 1 243 ? -3.502 4.225 -27.007 1.00 92.44 243 ARG A CA 1
ATOM 1949 C C . ARG A 1 243 ? -4.139 2.894 -26.633 1.00 92.44 243 ARG A C 1
ATOM 1951 O O . ARG A 1 243 ? -4.421 2.685 -25.463 1.00 92.44 243 ARG A O 1
ATOM 1958 N N . SER A 1 244 ? -4.318 1.994 -27.595 1.00 93.75 244 SER A N 1
ATOM 1959 C CA . SER A 1 244 ? -4.895 0.669 -27.354 1.00 93.75 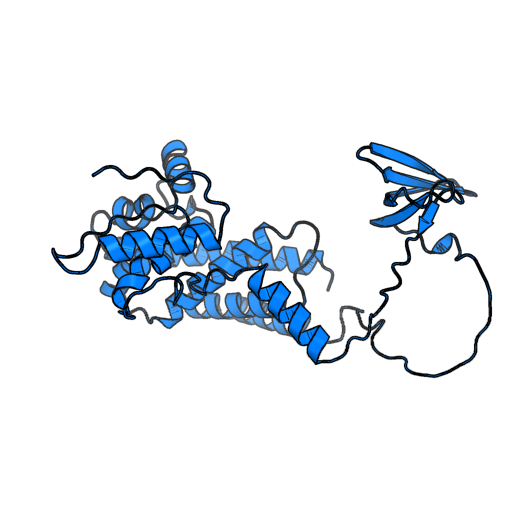244 SER A CA 1
ATOM 1960 C C . SER A 1 244 ? -4.034 -0.147 -26.393 1.00 93.75 244 SER A C 1
ATOM 1962 O O . SER A 1 244 ? -4.573 -0.752 -25.471 1.00 93.75 244 SER A O 1
ATOM 1964 N N . TYR A 1 245 ? -2.706 -0.109 -26.543 1.00 90.62 245 TYR A N 1
ATOM 1965 C CA . TYR A 1 245 ? -1.787 -0.746 -25.602 1.00 90.62 245 TYR A CA 1
ATOM 1966 C C . TYR A 1 245 ? -1.848 -0.120 -24.216 1.00 90.62 245 TYR A C 1
ATOM 1968 O O . TYR A 1 245 ? -1.899 -0.849 -23.232 1.00 90.62 245 TYR A O 1
ATOM 1976 N N . LEU A 1 246 ? -1.892 1.208 -24.121 1.00 88.12 246 LEU A N 1
ATOM 1977 C CA . LEU A 1 246 ? -1.961 1.899 -22.838 1.00 88.12 246 LEU A CA 1
ATOM 1978 C C . LEU A 1 246 ? -3.293 1.630 -22.123 1.00 88.12 246 LEU A C 1
ATOM 1980 O O . LEU A 1 246 ? -3.302 1.354 -20.927 1.00 88.12 246 LEU A O 1
ATOM 1984 N N . THR A 1 247 ? -4.408 1.622 -22.854 1.00 86.75 247 THR A N 1
ATOM 1985 C CA . THR A 1 247 ? -5.725 1.247 -22.324 1.00 86.75 247 THR A CA 1
ATOM 1986 C C . THR A 1 247 ? -5.759 -0.221 -21.906 1.00 86.75 247 THR A C 1
ATOM 1988 O O . THR A 1 247 ? -6.212 -0.522 -20.806 1.00 86.75 247 THR A O 1
ATOM 1991 N N . ALA A 1 248 ? -5.241 -1.137 -22.729 1.00 88.00 248 ALA A N 1
ATOM 1992 C CA . ALA A 1 248 ? -5.142 -2.549 -22.368 1.00 88.00 248 ALA A CA 1
ATOM 1993 C C . ALA A 1 248 ? -4.276 -2.741 -21.117 1.00 88.00 248 ALA A C 1
ATOM 1995 O O . ALA A 1 248 ? -4.648 -3.489 -20.219 1.00 88.00 248 ALA A O 1
ATOM 1996 N N . TYR A 1 249 ? -3.159 -2.019 -21.017 1.00 84.50 249 TYR A N 1
ATOM 1997 C CA . TYR A 1 249 ? -2.294 -2.038 -19.845 1.00 84.50 249 TYR A CA 1
ATOM 1998 C C . TYR A 1 249 ? -3.014 -1.531 -18.592 1.00 84.50 249 TYR A C 1
ATOM 2000 O O . TYR A 1 249 ? -2.880 -2.151 -17.546 1.00 84.50 249 TYR A O 1
ATOM 2008 N N . GLN A 1 250 ? -3.796 -0.452 -18.685 1.00 80.12 250 GLN A N 1
ATOM 2009 C CA . GLN A 1 250 ? -4.585 0.078 -17.565 1.00 80.12 250 GLN A CA 1
ATOM 2010 C C . GLN A 1 250 ? -5.697 -0.877 -17.116 1.00 80.12 250 GLN A C 1
ATOM 2012 O O . GLN A 1 250 ? -5.940 -1.004 -15.920 1.00 80.12 250 GLN A O 1
ATOM 2017 N N . ILE A 1 251 ? -6.348 -1.566 -18.057 1.00 77.56 251 ILE A N 1
ATOM 2018 C CA . ILE A 1 251 ? -7.358 -2.590 -17.754 1.00 77.56 251 ILE A CA 1
ATOM 2019 C C . ILE A 1 251 ? -6.707 -3.808 -17.083 1.00 77.56 251 ILE A C 1
ATOM 2021 O O . ILE A 1 251 ? -7.250 -4.338 -16.119 1.00 77.56 251 ILE A O 1
ATOM 2025 N N . ASN A 1 252 ? -5.536 -4.230 -17.570 1.00 76.81 252 ASN A N 1
ATOM 2026 C CA . ASN A 1 252 ? -4.820 -5.404 -17.066 1.00 76.81 252 ASN A CA 1
ATOM 2027 C C . ASN A 1 252 ? -4.002 -5.132 -15.793 1.00 76.81 252 ASN A C 1
ATOM 2029 O O . ASN A 1 252 ? -3.680 -6.075 -15.079 1.00 76.81 252 ASN A O 1
ATOM 2033 N N . ASN A 1 253 ? -3.677 -3.871 -15.487 1.00 72.38 253 ASN A N 1
ATOM 2034 C CA . ASN A 1 253 ? -2.962 -3.466 -14.271 1.00 72.38 253 ASN A CA 1
ATOM 2035 C C . ASN A 1 253 ? -3.776 -2.447 -13.458 1.00 72.38 253 ASN A C 1
ATOM 2037 O O . ASN A 1 253 ? -3.444 -1.255 -13.436 1.00 72.38 253 ASN A O 1
ATOM 2041 N N . PRO A 1 254 ? -4.838 -2.907 -12.774 1.00 64.69 254 PRO A N 1
ATOM 2042 C CA . PRO A 1 254 ? -5.711 -2.067 -11.977 1.00 64.69 254 PRO A CA 1
ATOM 2043 C C . PRO A 1 254 ? -5.006 -1.185 -10.953 1.00 64.69 254 PRO A C 1
ATOM 2045 O O . PRO A 1 254 ? -4.242 -1.664 -10.114 1.00 64.69 254 PRO A O 1
ATOM 2048 N N . SER A 1 255 ? -5.375 0.095 -10.914 1.00 65.81 255 SER A N 1
ATOM 2049 C CA . SER A 1 255 ? -5.058 0.947 -9.771 1.00 65.81 255 SER A CA 1
ATOM 2050 C C . SER A 1 255 ? -5.968 0.604 -8.574 1.00 65.81 255 SER A C 1
ATOM 2052 O O . SER A 1 255 ? -7.123 0.189 -8.722 1.00 65.81 255 SER A O 1
ATOM 2054 N N . GLY A 1 256 ? -5.475 0.791 -7.346 1.00 65.12 256 GLY A N 1
ATOM 2055 C CA . GLY A 1 256 ? -6.286 0.626 -6.130 1.00 65.12 256 GLY A CA 1
ATOM 2056 C C . GLY A 1 256 ? -7.401 1.672 -5.965 1.00 65.12 256 GLY A C 1
ATOM 2057 O O . GLY A 1 256 ? -8.199 1.562 -5.041 1.00 65.12 256 GLY A O 1
ATOM 2058 N N . ARG A 1 257 ? -7.457 2.694 -6.831 1.00 66.62 257 ARG A N 1
ATOM 2059 C CA . ARG A 1 257 ? -8.343 3.860 -6.683 1.00 66.62 257 ARG A CA 1
ATOM 2060 C C . ARG A 1 257 ? -9.646 3.762 -7.476 1.00 66.62 257 ARG A C 1
ATOM 2062 O O . ARG A 1 257 ? -10.632 4.372 -7.069 1.00 66.62 257 ARG A O 1
ATOM 2069 N N . ASP A 1 258 ? -9.664 2.994 -8.560 1.00 75.00 258 ASP A N 1
ATOM 2070 C CA . ASP A 1 258 ? -10.808 2.923 -9.475 1.00 75.00 258 ASP A CA 1
ATOM 2071 C C . ASP A 1 258 ? -11.713 1.742 -9.120 1.00 75.00 258 ASP A C 1
ATOM 2073 O O . ASP A 1 258 ? -11.220 0.631 -8.967 1.00 75.00 258 ASP A O 1
ATOM 2077 N N . LEU A 1 259 ? -13.025 1.959 -8.982 1.00 76.62 259 LEU A N 1
ATOM 2078 C CA . LEU A 1 259 ? -13.999 0.885 -8.738 1.00 76.62 259 LEU A CA 1
ATOM 2079 C C . LEU A 1 259 ? -14.418 0.220 -10.054 1.00 76.62 259 LEU A C 1
ATOM 2081 O O . LEU A 1 259 ? -15.016 0.869 -10.911 1.00 76.62 259 LEU A O 1
ATOM 2085 N N . TYR A 1 260 ? -14.216 -1.088 -10.169 1.00 73.62 260 TYR A N 1
ATOM 2086 C CA . TYR A 1 260 ? -14.669 -1.890 -11.317 1.00 73.62 260 TYR A CA 1
ATOM 2087 C C . TYR A 1 260 ? -16.144 -2.273 -11.235 1.00 73.62 260 TYR A C 1
ATOM 2089 O O . TYR A 1 260 ? -16.796 -2.554 -12.239 1.00 73.62 260 TYR A O 1
ATOM 2097 N N . SER A 1 261 ? -16.691 -2.273 -10.025 1.00 74.31 261 SER A N 1
ATOM 2098 C CA . SER A 1 261 ? -18.098 -2.547 -9.763 1.00 74.31 261 SER A CA 1
ATOM 2099 C C . SER A 1 261 ? -19.027 -1.436 -10.270 1.00 74.31 261 SER A C 1
ATOM 2101 O O . SER A 1 261 ? -20.224 -1.690 -10.450 1.00 74.31 261 SER A O 1
ATOM 2103 N N . LEU A 1 262 ? -18.502 -0.237 -10.563 1.00 74.12 262 LEU A N 1
ATOM 2104 C CA . LEU A 1 262 ? -19.251 0.864 -11.180 1.00 74.12 262 LEU A CA 1
ATOM 2105 C C . LEU A 1 262 ? -19.827 0.415 -12.532 1.00 74.12 262 LEU A C 1
ATOM 2107 O O . LEU A 1 262 ? -19.099 -0.016 -13.418 1.00 74.12 262 LEU A O 1
ATOM 2111 N N . ASN A 1 263 ? -21.151 0.502 -12.688 1.00 74.81 263 ASN A N 1
ATOM 2112 C CA . ASN A 1 263 ? -21.906 0.043 -13.868 1.00 74.81 263 ASN A CA 1
ATOM 2113 C C . ASN A 1 263 ? -21.810 -1.461 -14.200 1.00 74.81 263 ASN A C 1
ATOM 2115 O O . ASN A 1 263 ? -22.323 -1.894 -15.230 1.00 74.81 263 ASN A O 1
ATOM 2119 N N . SER A 1 264 ? -21.225 -2.283 -13.325 1.00 75.56 264 SER A N 1
ATOM 2120 C CA . SER A 1 264 ? -21.163 -3.742 -13.516 1.00 75.56 264 SER A CA 1
ATOM 2121 C C . SER A 1 264 ? -22.487 -4.462 -13.204 1.00 75.56 264 SER A C 1
ATOM 2123 O O . SER A 1 264 ? -22.673 -5.628 -13.560 1.00 75.56 264 SER A O 1
ATOM 2125 N N . ALA A 1 265 ? -23.412 -3.775 -12.528 1.00 77.19 265 ALA A N 1
ATOM 2126 C CA . ALA A 1 265 ? -24.677 -4.312 -12.047 1.00 77.19 265 ALA A CA 1
ATOM 2127 C C . ALA A 1 265 ? -25.872 -3.546 -12.634 1.00 77.19 265 ALA A C 1
ATOM 2129 O O . ALA A 1 265 ? -25.799 -2.346 -12.889 1.00 77.19 265 ALA A O 1
ATOM 2130 N N . ARG A 1 266 ? -27.001 -4.242 -12.821 1.00 85.12 266 ARG A N 1
ATOM 2131 C CA . ARG A 1 266 ? -28.280 -3.650 -13.257 1.00 85.12 266 ARG A CA 1
ATOM 2132 C C . ARG A 1 266 ? -28.991 -2.972 -12.078 1.00 85.12 266 ARG A C 1
ATOM 2134 O O . ARG A 1 266 ? -30.038 -3.441 -11.642 1.00 85.12 266 ARG A O 1
ATOM 2141 N N . ILE A 1 267 ? -28.380 -1.927 -11.534 1.00 85.88 267 ILE A N 1
ATOM 2142 C CA . ILE A 1 267 ? -28.896 -1.141 -10.408 1.00 85.88 267 ILE A CA 1
ATOM 2143 C C . ILE A 1 267 ? -28.781 0.349 -10.719 1.00 85.88 267 ILE A C 1
ATOM 2145 O O . ILE A 1 267 ? -27.921 0.755 -11.502 1.00 85.88 267 ILE A O 1
ATOM 2149 N N . ASP A 1 268 ? -29.609 1.160 -10.069 1.00 87.00 268 ASP A N 1
ATOM 2150 C CA . ASP A 1 268 ? -29.430 2.607 -10.094 1.00 87.00 268 ASP A CA 1
ATOM 2151 C C . ASP A 1 268 ? -28.185 3.000 -9.298 1.00 87.00 268 ASP A C 1
ATOM 2153 O O . ASP A 1 268 ? -27.870 2.426 -8.251 1.00 87.00 268 ASP A O 1
ATOM 2157 N N . PHE A 1 269 ? -27.466 4.003 -9.795 1.00 86.19 269 PHE A N 1
ATOM 2158 C CA . PHE A 1 269 ? -26.278 4.493 -9.119 1.00 86.19 269 PHE A CA 1
ATOM 2159 C C . PHE A 1 269 ? -26.661 5.280 -7.862 1.00 86.19 269 PHE A C 1
ATOM 2161 O O . PHE A 1 269 ? -27.166 6.401 -7.935 1.00 86.19 269 PHE A O 1
ATOM 2168 N N . VAL A 1 270 ? -26.366 4.701 -6.698 1.00 88.75 270 VAL A N 1
ATOM 2169 C CA . VAL A 1 270 ? -26.561 5.341 -5.398 1.00 88.75 270 VAL A CA 1
ATOM 2170 C C . VAL A 1 270 ? -25.207 5.462 -4.683 1.00 88.75 270 VAL A C 1
ATOM 2172 O O . VAL A 1 270 ? -24.670 4.454 -4.222 1.00 88.75 270 VAL A O 1
ATOM 2175 N N . PRO A 1 271 ? -24.633 6.675 -4.541 1.00 87.44 271 PRO A N 1
ATOM 2176 C CA . PRO A 1 271 ? -23.236 6.856 -4.131 1.00 87.44 271 PRO A CA 1
ATOM 2177 C C . PRO A 1 271 ? -22.825 6.179 -2.819 1.00 87.44 271 PRO A C 1
ATOM 2179 O O . PRO A 1 271 ? -21.691 5.715 -2.696 1.00 87.44 271 PRO A O 1
ATOM 2182 N N . TYR A 1 272 ? -23.709 6.124 -1.815 1.00 90.12 272 TYR A N 1
ATOM 2183 C CA . TYR A 1 272 ? -23.346 5.536 -0.522 1.00 90.12 272 TYR A CA 1
ATOM 2184 C C . TYR A 1 272 ? -23.119 4.022 -0.612 1.00 90.12 272 TYR A C 1
ATOM 2186 O O . TYR A 1 272 ? -22.252 3.522 0.101 1.00 90.12 272 TYR A O 1
ATOM 2194 N N . GLN A 1 273 ? -23.792 3.333 -1.542 1.00 91.31 273 GLN A N 1
ATOM 2195 C CA . GLN A 1 273 ? -23.720 1.876 -1.699 1.00 91.31 273 GLN A CA 1
ATOM 2196 C C . GLN A 1 273 ? -22.345 1.389 -2.184 1.00 91.31 273 GLN A C 1
ATOM 2198 O O . GLN A 1 273 ? -21.997 0.222 -2.032 1.00 91.31 273 GLN A O 1
ATOM 2203 N N . PHE A 1 274 ? -21.525 2.293 -2.728 1.00 90.88 274 PHE A N 1
ATOM 2204 C CA . PHE A 1 274 ? -20.162 2.003 -3.182 1.00 90.88 274 PHE A CA 1
ATOM 2205 C C . PHE A 1 274 ? -19.103 2.248 -2.098 1.00 90.88 274 PHE A C 1
ATOM 2207 O O . PHE A 1 274 ? -17.959 1.809 -2.233 1.00 90.88 274 PHE A O 1
ATOM 2214 N N . ARG A 1 275 ? -19.456 2.925 -0.994 1.00 90.25 275 ARG A N 1
ATOM 2215 C CA . ARG A 1 275 ? -18.517 3.189 0.109 1.00 90.25 275 ARG A CA 1
ATOM 2216 C C . ARG A 1 275 ? -17.978 1.906 0.751 1.00 90.25 275 ARG A C 1
ATOM 2218 O O . ARG A 1 275 ? -16.782 1.889 1.040 1.00 90.25 275 ARG A O 1
ATOM 2225 N N . PRO A 1 276 ? -18.783 0.848 0.979 1.00 92.25 276 PRO A N 1
ATOM 2226 C CA . PRO A 1 276 ? -18.270 -0.416 1.500 1.00 92.25 276 PRO A CA 1
ATOM 2227 C C . PRO A 1 276 ? -17.229 -1.057 0.575 1.00 92.25 276 PRO A C 1
ATOM 2229 O O . PRO A 1 276 ? -16.170 -1.457 1.051 1.00 92.25 276 PRO A O 1
ATOM 2232 N N . ALA A 1 277 ? -17.479 -1.071 -0.740 1.00 90.12 277 ALA A N 1
ATOM 2233 C CA . ALA A 1 277 ? -16.533 -1.590 -1.729 1.00 90.12 277 ALA A CA 1
ATOM 2234 C C . ALA A 1 277 ? -15.212 -0.800 -1.717 1.00 90.12 277 ALA A C 1
ATOM 2236 O O . ALA A 1 277 ? -14.145 -1.400 -1.619 1.00 90.12 277 ALA A O 1
ATOM 2237 N N . LEU A 1 278 ? -15.274 0.539 -1.691 1.00 88.75 278 LEU A N 1
ATOM 2238 C CA . LEU A 1 278 ? -14.084 1.394 -1.559 1.00 88.75 278 LEU A CA 1
ATOM 2239 C C . LEU A 1 278 ? -13.308 1.132 -0.269 1.00 88.75 278 LEU A C 1
ATOM 2241 O O . LEU A 1 278 ? -12.081 1.086 -0.286 1.00 88.75 278 LEU A O 1
ATOM 2245 N N . LYS A 1 279 ? -14.002 0.981 0.862 1.00 89.00 279 LYS A N 1
ATOM 2246 C CA . LYS A 1 279 ? -13.345 0.685 2.140 1.00 89.00 279 LYS A CA 1
ATOM 2247 C C . LYS A 1 279 ? -12.638 -0.664 2.107 1.00 89.00 279 LYS A C 1
ATOM 2249 O O . LYS A 1 279 ? -11.545 -0.764 2.647 1.00 89.00 279 LYS A O 1
ATOM 2254 N N . LEU A 1 280 ? -13.246 -1.666 1.474 1.00 89.31 280 LEU A N 1
ATOM 2255 C CA . LEU A 1 280 ? -12.685 -3.007 1.379 1.00 89.31 280 LEU A CA 1
ATOM 2256 C C . LEU A 1 280 ? -11.406 -3.039 0.530 1.00 89.31 280 LEU A C 1
ATOM 2258 O O . LEU A 1 280 ? -10.425 -3.632 0.959 1.00 89.31 280 LEU A O 1
ATOM 2262 N N . ILE A 1 281 ? -11.391 -2.380 -0.635 1.00 86.75 281 ILE A N 1
ATOM 2263 C CA . ILE A 1 281 ? -10.221 -2.388 -1.537 1.00 86.75 281 ILE A CA 1
ATOM 2264 C C . ILE A 1 281 ? -9.014 -1.615 -0.979 1.00 86.75 281 ILE A C 1
ATOM 2266 O O . ILE A 1 281 ? -7.888 -1.876 -1.383 1.00 86.75 281 ILE A O 1
ATOM 2270 N N . HIS A 1 282 ? -9.242 -0.661 -0.069 1.00 83.81 282 HIS A N 1
ATOM 2271 C CA . HIS A 1 282 ? -8.184 0.118 0.587 1.00 83.81 282 HIS A CA 1
ATOM 2272 C C . HIS A 1 282 ? -7.761 -0.470 1.941 1.00 83.81 282 HIS A C 1
ATOM 2274 O O . HIS A 1 282 ? -6.898 0.103 2.607 1.00 83.81 282 HIS A O 1
ATOM 2280 N N . ALA A 1 283 ? -8.403 -1.547 2.396 1.00 84.31 283 ALA A N 1
ATOM 2281 C CA . ALA A 1 283 ? -8.068 -2.177 3.660 1.00 84.31 283 ALA A CA 1
ATOM 2282 C C . ALA A 1 283 ? -6.897 -3.148 3.477 1.00 84.31 283 ALA A C 1
ATOM 2284 O O . ALA A 1 283 ? -6.912 -3.969 2.564 1.00 84.31 283 ALA A O 1
ATOM 2285 N N . ASP A 1 284 ? -5.929 -3.098 4.396 1.00 78.31 284 ASP A N 1
ATOM 2286 C CA . ASP A 1 284 ? -4.830 -4.074 4.461 1.00 78.31 284 ASP A CA 1
ATOM 2287 C C . ASP A 1 284 ? -5.373 -5.511 4.641 1.00 78.31 284 ASP A C 1
ATOM 2289 O O . ASP A 1 284 ? -4.812 -6.471 4.118 1.00 78.31 284 ASP A O 1
ATOM 2293 N N . GLU A 1 285 ? -6.502 -5.654 5.350 1.00 83.69 285 GLU A N 1
ATOM 2294 C CA . GLU A 1 285 ? -7.247 -6.906 5.505 1.00 83.69 285 GLU A CA 1
ATOM 2295 C C . GLU A 1 285 ? -8.702 -6.730 5.020 1.00 83.69 285 GLU A C 1
ATOM 2297 O O . GLU A 1 285 ? -9.441 -5.918 5.590 1.00 83.69 285 GLU A O 1
ATOM 2302 N N . PRO A 1 286 ? -9.174 -7.498 4.018 1.00 81.75 286 PRO A N 1
ATOM 2303 C CA . PRO A 1 286 ? -10.494 -7.317 3.413 1.00 81.75 286 PRO A CA 1
ATOM 2304 C C . PRO A 1 286 ? -11.609 -7.946 4.268 1.00 81.75 286 PRO A C 1
ATOM 2306 O O . PRO A 1 286 ? -12.235 -8.937 3.892 1.00 81.75 286 PRO A O 1
ATOM 2309 N N . ARG A 1 287 ? -11.875 -7.368 5.443 1.00 89.81 287 ARG A N 1
ATOM 2310 C CA . ARG A 1 287 ? -12.989 -7.738 6.333 1.00 89.81 287 ARG A CA 1
ATOM 2311 C C . ARG A 1 287 ? -13.849 -6.512 6.608 1.00 89.81 287 ARG A C 1
ATOM 2313 O O . ARG A 1 287 ? -13.343 -5.487 7.056 1.00 89.81 287 ARG A O 1
ATOM 2320 N N . ILE A 1 288 ? -15.154 -6.610 6.362 1.00 92.56 288 ILE A N 1
ATOM 2321 C CA . ILE A 1 288 ? -16.079 -5.489 6.552 1.00 92.56 288 ILE A CA 1
ATOM 2322 C C . ILE A 1 288 ? -17.396 -5.947 7.180 1.00 92.56 288 ILE A C 1
ATOM 2324 O O . ILE A 1 288 ? -17.954 -6.974 6.802 1.00 92.56 288 ILE A O 1
ATOM 2328 N N . LEU A 1 289 ? -17.896 -5.155 8.131 1.00 93.12 289 LEU A N 1
ATOM 2329 C CA . LEU A 1 289 ? -19.246 -5.266 8.677 1.00 93.12 289 LEU A CA 1
ATOM 2330 C C . LEU A 1 289 ? -20.077 -4.088 8.164 1.00 93.12 289 LEU A C 1
ATOM 2332 O O . LEU A 1 289 ? -19.732 -2.931 8.406 1.00 93.12 289 LEU A O 1
ATOM 2336 N N . ILE A 1 290 ? -21.175 -4.385 7.473 1.00 92.56 290 ILE A N 1
ATOM 2337 C CA . ILE A 1 290 ? -22.133 -3.385 6.998 1.00 92.56 290 ILE A CA 1
ATOM 2338 C C . ILE A 1 290 ? -23.305 -3.342 7.981 1.00 92.56 290 ILE A C 1
ATOM 2340 O O . ILE A 1 290 ? -24.119 -4.264 8.032 1.00 92.56 290 ILE A O 1
ATOM 2344 N N . ALA A 1 291 ? -23.384 -2.266 8.763 1.00 91.75 291 ALA A N 1
ATOM 2345 C CA . ALA A 1 291 ? -24.363 -2.085 9.838 1.00 91.75 291 ALA A CA 1
ATOM 2346 C C . ALA A 1 291 ? -25.411 -1.000 9.517 1.00 91.75 291 ALA A C 1
ATOM 2348 O O . ALA A 1 291 ? -25.896 -0.301 10.405 1.00 91.75 291 ALA A O 1
ATOM 2349 N N . ASP A 1 292 ? -25.757 -0.851 8.239 1.00 89.00 292 ASP A N 1
ATOM 2350 C CA . ASP A 1 292 ? -26.722 0.147 7.781 1.00 89.00 292 ASP A CA 1
ATOM 2351 C C . ASP A 1 292 ? -28.158 -0.197 8.202 1.00 89.00 292 ASP A C 1
ATOM 2353 O O . ASP A 1 292 ? -28.498 -1.348 8.506 1.00 89.00 292 ASP A O 1
ATOM 2357 N N . SER A 1 293 ? -29.041 0.803 8.171 1.00 92.56 293 SER A N 1
ATOM 2358 C CA . SER A 1 293 ? -30.460 0.627 8.509 1.00 92.56 293 SER A CA 1
ATOM 2359 C C . SER A 1 293 ? -31.170 -0.383 7.591 1.00 92.56 293 SER A C 1
ATOM 2361 O O . SER A 1 293 ? -30.701 -0.752 6.506 1.00 92.56 293 SER A O 1
ATOM 2363 N N . VAL A 1 294 ? -32.312 -0.906 8.043 1.00 89.88 294 VAL A N 1
ATOM 2364 C CA . VAL A 1 294 ? -33.135 -1.835 7.249 1.00 89.88 294 VAL A CA 1
ATOM 2365 C C . VAL A 1 294 ? -33.662 -1.110 6.003 1.00 89.88 294 VAL A C 1
ATOM 2367 O O . VAL A 1 294 ? -34.068 0.042 6.088 1.00 89.88 294 VAL A O 1
ATOM 2370 N N . GLY A 1 295 ? -33.624 -1.767 4.839 1.00 86.06 295 GLY A N 1
ATOM 2371 C CA . GLY A 1 295 ? -34.126 -1.204 3.575 1.00 86.06 295 GLY A CA 1
ATOM 2372 C C . GLY A 1 295 ? -33.154 -0.304 2.798 1.00 86.06 295 GLY A C 1
ATOM 2373 O O . GLY A 1 295 ? -33.482 0.108 1.694 1.00 86.06 295 GLY A O 1
ATOM 2374 N N . VAL A 1 296 ? -31.947 -0.049 3.313 1.00 87.75 296 VAL A N 1
ATOM 2375 C CA . VAL A 1 296 ? -30.935 0.825 2.670 1.00 87.75 296 VAL A CA 1
ATOM 2376 C C . VAL A 1 296 ? -30.180 0.135 1.514 1.00 87.75 296 VAL A C 1
ATOM 2378 O O . VAL A 1 296 ? -29.506 0.773 0.714 1.00 87.75 296 VAL A O 1
ATOM 2381 N N . GLY A 1 297 ? -30.343 -1.182 1.359 1.00 90.81 297 GLY A N 1
ATOM 2382 C CA . GLY A 1 297 ? -29.741 -1.927 0.249 1.00 90.81 297 GLY A CA 1
ATOM 2383 C C . GLY A 1 297 ? -28.460 -2.684 0.598 1.00 90.81 297 GLY A C 1
ATOM 2384 O O . GLY A 1 297 ? -27.661 -2.936 -0.291 1.00 90.81 297 GLY A O 1
ATOM 2385 N N . LYS A 1 298 ? -28.291 -3.139 1.848 1.00 93.62 298 LYS A N 1
ATOM 2386 C CA . LYS A 1 298 ? -27.147 -3.977 2.277 1.00 93.62 298 LYS A CA 1
ATOM 2387 C C . LYS A 1 298 ? -26.851 -5.169 1.351 1.00 93.62 298 LYS A C 1
ATOM 2389 O O . LYS A 1 298 ? -25.699 -5.526 1.136 1.00 93.62 298 LYS A O 1
ATOM 2394 N N . THR A 1 299 ? -27.883 -5.782 0.770 1.00 93.44 299 THR A N 1
ATOM 2395 C CA . THR A 1 299 ? -27.729 -6.870 -0.213 1.00 93.44 299 THR A CA 1
ATOM 2396 C C . THR A 1 299 ? -27.115 -6.384 -1.529 1.00 93.44 299 THR A C 1
ATOM 2398 O O . THR A 1 299 ? -26.301 -7.088 -2.120 1.00 93.44 299 THR A O 1
ATOM 2401 N N . ILE A 1 300 ? -27.472 -5.175 -1.975 1.00 92.62 300 ILE A N 1
ATOM 2402 C CA . ILE A 1 300 ? -26.879 -4.531 -3.154 1.00 92.62 300 ILE A CA 1
ATOM 2403 C C . ILE A 1 300 ? -25.403 -4.236 -2.880 1.00 92.62 300 ILE A C 1
ATOM 2405 O O . ILE A 1 300 ? -24.555 -4.566 -3.701 1.00 92.62 300 ILE A O 1
ATOM 2409 N N . GLU A 1 301 ? -25.086 -3.699 -1.701 1.00 93.69 301 GLU A N 1
ATOM 2410 C CA . GLU A 1 301 ? -23.709 -3.404 -1.285 1.00 93.69 301 GLU A CA 1
ATOM 2411 C C . GLU A 1 301 ? -22.834 -4.663 -1.237 1.00 93.69 301 GLU A C 1
ATOM 2413 O O . GLU A 1 301 ? -21.716 -4.659 -1.751 1.00 93.69 301 GLU A O 1
ATOM 2418 N N . ALA A 1 302 ? -23.355 -5.770 -0.695 1.00 92.81 302 ALA A N 1
ATOM 2419 C CA . ALA A 1 302 ? -22.670 -7.062 -0.711 1.00 92.81 302 ALA A CA 1
ATOM 2420 C C . ALA A 1 302 ? -22.424 -7.567 -2.146 1.00 92.81 302 ALA A C 1
ATOM 2422 O O . ALA A 1 302 ? -21.340 -8.058 -2.457 1.00 92.81 302 ALA A O 1
ATOM 2423 N N . GLY A 1 303 ? -23.402 -7.402 -3.043 1.00 92.19 303 GLY A N 1
ATOM 2424 C CA . GLY A 1 303 ? -23.251 -7.740 -4.460 1.00 92.19 303 GLY A CA 1
ATOM 2425 C C . GLY A 1 303 ? -22.195 -6.889 -5.171 1.00 92.19 303 GLY A C 1
ATOM 2426 O O . GLY A 1 303 ? -21.391 -7.425 -5.935 1.00 92.19 303 GLY A O 1
ATOM 2427 N N . LEU A 1 304 ? -22.153 -5.584 -4.886 1.00 92.25 304 LEU A N 1
ATOM 2428 C CA . LEU A 1 304 ? -21.133 -4.668 -5.404 1.00 92.25 304 LEU A CA 1
ATOM 2429 C C . LEU A 1 304 ? -19.732 -5.059 -4.927 1.00 92.25 304 LEU A C 1
ATOM 2431 O O . LEU A 1 304 ? -18.8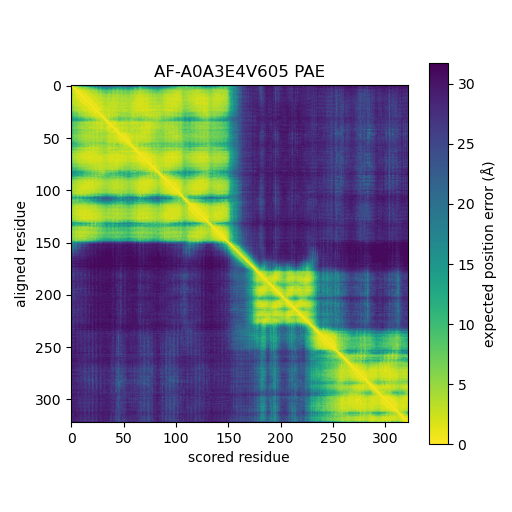09 -5.098 -5.735 1.00 92.25 304 LEU A O 1
ATOM 2435 N N . ILE A 1 305 ? -19.585 -5.422 -3.649 1.00 91.69 305 ILE A N 1
ATOM 2436 C CA . ILE A 1 305 ? -18.328 -5.940 -3.094 1.00 91.69 305 ILE A CA 1
ATOM 2437 C C . ILE A 1 305 ? -17.873 -7.199 -3.838 1.00 91.69 305 ILE A C 1
ATOM 2439 O O . ILE A 1 305 ? -16.721 -7.284 -4.254 1.00 91.69 305 ILE A O 1
ATOM 2443 N N . ILE A 1 306 ? -18.768 -8.169 -4.030 1.00 91.25 306 ILE A N 1
ATOM 2444 C CA . ILE A 1 306 ? -18.441 -9.413 -4.737 1.00 91.25 306 ILE A CA 1
ATOM 2445 C C . ILE A 1 306 ? -17.987 -9.115 -6.169 1.00 91.25 306 ILE A C 1
ATOM 2447 O O . ILE A 1 306 ? -16.988 -9.669 -6.623 1.00 91.25 306 ILE A O 1
ATOM 2451 N N . LYS A 1 307 ? -18.694 -8.225 -6.875 1.00 89.56 307 LYS A N 1
ATOM 2452 C CA . LYS A 1 307 ? -18.337 -7.827 -8.243 1.00 89.56 307 LYS A CA 1
ATOM 2453 C C . LYS A 1 307 ? -16.988 -7.125 -8.316 1.00 89.56 307 LYS A C 1
ATOM 2455 O O . LYS A 1 307 ? -16.222 -7.395 -9.234 1.00 89.56 307 LYS A O 1
ATOM 2460 N N . GLU A 1 308 ? -16.688 -6.276 -7.341 1.00 89.06 308 GLU A N 1
ATOM 2461 C CA . GLU A 1 308 ? -15.393 -5.609 -7.231 1.00 89.06 308 GLU A CA 1
ATOM 2462 C C . GLU A 1 308 ? -14.257 -6.618 -7.018 1.00 89.06 308 GLU A C 1
ATOM 2464 O O . GLU A 1 308 ? -13.246 -6.574 -7.714 1.00 89.06 308 GLU A O 1
ATOM 2469 N N . LEU A 1 309 ? -14.436 -7.559 -6.087 1.00 87.56 309 LEU A N 1
ATOM 2470 C CA . LEU A 1 309 ? -13.444 -8.595 -5.808 1.00 87.56 309 LEU A CA 1
ATOM 2471 C C . LEU A 1 309 ? -13.242 -9.533 -7.005 1.00 87.56 309 LEU A C 1
ATOM 2473 O O . LEU A 1 309 ? -12.107 -9.900 -7.287 1.00 87.56 309 LEU A O 1
ATOM 2477 N N . GLN A 1 310 ? -14.313 -9.868 -7.732 1.00 86.75 310 GLN A N 1
ATOM 2478 C CA . GLN A 1 310 ? -14.261 -10.701 -8.939 1.00 86.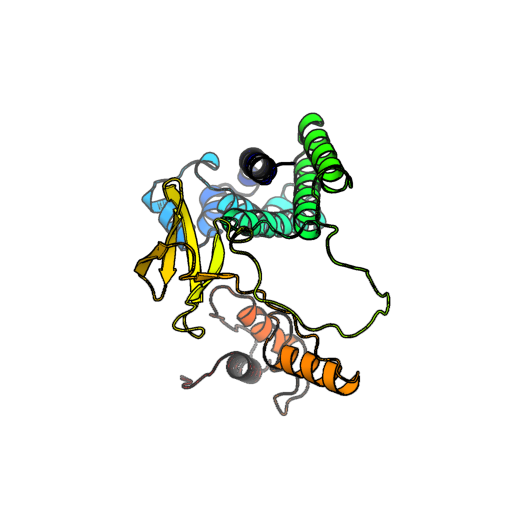75 310 GLN A CA 1
ATOM 2479 C C . GLN A 1 310 ? -13.498 -10.015 -10.081 1.00 86.75 310 GLN A C 1
ATOM 2481 O O . GLN A 1 310 ? -12.868 -10.685 -10.889 1.00 86.75 310 GLN A O 1
ATOM 2486 N N . ALA A 1 311 ? -13.578 -8.687 -10.180 1.00 82.62 311 ALA A N 1
ATOM 2487 C CA . ALA A 1 311 ? -12.865 -7.935 -11.208 1.00 82.62 311 ALA A CA 1
ATOM 2488 C C . ALA A 1 311 ? -11.364 -7.785 -10.906 1.00 82.62 311 ALA A C 1
ATOM 2490 O O . ALA A 1 311 ? -10.574 -7.606 -11.827 1.00 82.62 311 ALA A O 1
ATOM 2491 N N . ARG A 1 312 ? -10.972 -7.838 -9.626 1.00 79.62 312 ARG A N 1
ATOM 2492 C CA . ARG A 1 312 ? -9.575 -7.669 -9.190 1.00 79.62 312 ARG A CA 1
ATOM 2493 C C . ARG A 1 312 ? -8.818 -8.980 -9.036 1.00 79.62 312 ARG A C 1
ATOM 2495 O O . ARG A 1 312 ? -7.617 -9.002 -9.266 1.00 79.62 312 ARG A O 1
ATOM 2502 N N . ASN A 1 313 ? -9.508 -10.035 -8.614 1.00 76.19 313 ASN A N 1
ATOM 2503 C CA . ASN A 1 313 ? -8.937 -11.347 -8.343 1.00 76.19 313 ASN A CA 1
ATOM 2504 C C . ASN A 1 313 ? -9.796 -12.433 -8.995 1.00 76.19 313 ASN A C 1
ATOM 2506 O O . ASN A 1 313 ? -11.010 -12.279 -9.140 1.00 76.19 313 ASN A O 1
ATOM 2510 N N . GLU A 1 314 ? -9.192 -13.581 -9.285 1.00 73.38 314 GLU A N 1
ATOM 2511 C CA . GLU A 1 314 ? -9.939 -14.782 -9.658 1.00 73.38 314 GLU A CA 1
ATOM 2512 C C . GLU A 1 314 ? -10.666 -15.350 -8.425 1.00 73.38 314 GLU A C 1
ATOM 2514 O O . GLU A 1 314 ? -10.145 -16.165 -7.667 1.00 73.38 314 GLU A O 1
ATOM 2519 N N . LEU A 1 315 ? -11.887 -14.868 -8.176 1.00 82.56 315 LEU A N 1
ATOM 2520 C CA . LEU A 1 315 ? -12.786 -15.453 -7.182 1.00 82.56 315 LEU A CA 1
ATOM 2521 C C . LEU A 1 315 ? -13.375 -16.767 -7.714 1.00 82.56 315 LEU A C 1
ATOM 2523 O O . LEU A 1 315 ? -14.290 -16.748 -8.536 1.00 82.56 315 LEU A O 1
ATOM 2527 N N . GLU A 1 316 ? -12.900 -17.900 -7.200 1.00 88.19 316 GLU A N 1
ATOM 2528 C CA . GLU A 1 316 ? -13.420 -19.226 -7.572 1.00 88.19 316 GLU A CA 1
ATOM 2529 C C . GLU A 1 316 ? -14.686 -19.616 -6.797 1.00 88.19 316 GLU A C 1
ATOM 2531 O O . GLU A 1 316 ? -15.610 -20.207 -7.353 1.00 88.19 316 GLU A O 1
ATOM 2536 N N . ASN A 1 317 ? -14.737 -19.292 -5.501 1.00 91.50 317 ASN A N 1
ATOM 2537 C CA . ASN A 1 317 ? -15.765 -19.783 -4.586 1.00 91.50 317 ASN A CA 1
ATOM 2538 C C . ASN A 1 317 ? -16.307 -18.657 -3.700 1.00 91.50 317 ASN A C 1
ATOM 2540 O O . ASN A 1 317 ? -15.547 -17.861 -3.148 1.00 91.50 317 ASN A O 1
ATOM 2544 N N . ILE A 1 318 ? -17.630 -18.622 -3.523 1.00 92.50 318 ILE A N 1
ATOM 2545 C CA . ILE A 1 318 ? -18.326 -17.657 -2.664 1.00 92.50 318 ILE A CA 1
ATOM 2546 C C . ILE A 1 318 ? -19.278 -18.425 -1.749 1.00 92.50 318 ILE A C 1
ATOM 2548 O O . ILE A 1 318 ? -20.131 -19.173 -2.223 1.00 92.50 318 ILE A O 1
ATOM 2552 N N . MET A 1 319 ? -19.154 -18.215 -0.438 1.00 95.06 319 MET A N 1
ATOM 2553 C CA . MET A 1 319 ? -20.060 -18.778 0.562 1.00 95.06 319 MET A CA 1
ATOM 2554 C C . MET A 1 319 ? -21.012 -17.695 1.067 1.00 95.06 319 MET A C 1
ATOM 2556 O O . MET A 1 319 ? -20.573 -16.666 1.578 1.00 95.06 319 MET A O 1
ATOM 2560 N N . ILE A 1 320 ? -22.314 -17.946 0.949 1.00 94.69 320 ILE A N 1
ATOM 2561 C CA . ILE A 1 320 ? -23.370 -17.075 1.468 1.00 94.69 320 ILE A CA 1
ATOM 2562 C C . ILE A 1 320 ? -24.130 -17.858 2.535 1.00 94.69 320 ILE A C 1
ATOM 2564 O O . ILE A 1 320 ? -24.663 -18.929 2.256 1.00 94.69 320 ILE A O 1
ATOM 2568 N N . ILE A 1 321 ? -24.163 -17.320 3.753 1.00 94.31 321 ILE A N 1
ATOM 2569 C CA . ILE A 1 321 ? -24.935 -17.863 4.873 1.00 94.31 321 ILE A CA 1
ATOM 2570 C C . ILE A 1 321 ? -26.053 -16.859 5.158 1.00 94.31 321 ILE A C 1
ATOM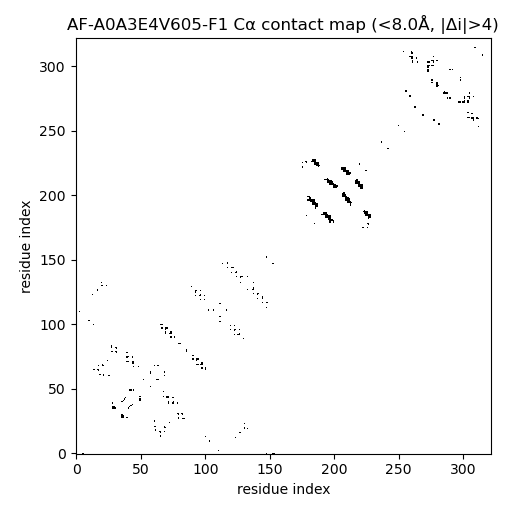 2572 O O . ILE A 1 321 ? -25.773 -15.677 5.369 1.00 94.31 321 ILE A O 1
ATOM 2576 N N . CYS A 1 322 ? -27.302 -17.317 5.105 1.00 90.19 322 CYS A N 1
ATOM 2577 C CA . CYS A 1 322 ? -28.504 -16.509 5.312 1.00 90.19 322 CYS A CA 1
ATOM 2578 C C . CYS A 1 322 ? -29.355 -17.094 6.432 1.00 90.19 322 CYS A C 1
ATOM 2580 O O . CYS A 1 322 ? -29.434 -18.340 6.513 1.00 90.19 322 CYS A O 1
#

Radius of gyration: 27.64 Å; Cα contacts (8 Å, |Δi|>4): 271; chains: 1; bounding box: 82×47×75 Å

pLDDT: mean 79.18, std 15.22, range [25.58, 95.06]

Foldseek 3Di:
DPPVVLLVVLVVLQVVLLVLLQVVCVVQQVQLDVPSCVPLQLVQADPVVNVVCVVVVDDGSVVDHSLSSLSSCLSCVVSSCVVDVDDPVLSVLSVVLNVLVVQSVPPDPDDDPLVVSLVSLVSSLVSCVSSVHDPVVSVVSVVVSVVSVDPPPDPPPPDDDDPDDDDDDDDDADDLPPQDAQFWKAFPVDRVWIWGFHDWDDPDVKIWTFTCTPNDTDIDIRPGIDGPPPPPDDDDDDPVVVVVVVVVCCLVDDDLQDAPLVVVDPDDDDPVLCVLLNVQSPDPHRDDDDPDDPPPCVVVSVVSNVSRCVSVDVDPDDDDDD

Secondary structure (DSSP, 8-state):
--HHHHHHHHHHHHHHHHHHHHHHHHHHGGGT-TTHIIIIIGGGS-HHHHHHHHHHT--SGGGS-HHHHHHHHHHSHHHHHTTS---HHHHHHHHHHHHHHHHHHT-SSSPPPHHHHHHHHHHHHHHHHHTT--HHHHHHHHHHHHHHHSTTS----SSS------------PPPGGG--TT-EEEETTEEEEEEEEEEEEE-SSSEEEEEEETTEEEEEETTSEEE-----------HHHHHHHHHHHHHHS--TTS-TTTTSSSS---GGGGHHHHHHHT-SS------PPTTS-HHHHHHHHHHHHHHHS---------

InterPro domains:
  IPR027417 P-loop containing nucleoside triphosphate hydrolase [SSF52540] (248-320)
  IPR038718 SNF2-like, N-terminal domain superfamily [G3DSA:3.40.50.10810] (265-322)
  IPR041650 Swt1-like HEPN [PF18731] (24-129)

Organism: Mediterraneibacter gnavus (NCBI:txid33038)

Mean predicted aligned error: 19.53 Å